Protein AF-0000000078947717 (afdb_homodimer)

Nearest PDB structures (foldseek):
  8gl3-assembly1_A  TM=3.853E-01  e=7.842E+00  synthetic construct
  8gl3-assembly1_A  TM=3.845E-01  e=8.610E+00  synthetic construct

Organism: Halalkalibacterium halodurans (strain ATCC BAA-125 / DSM 18197 / FERM 7344 / JCM 9153 / C-125) (NCBI:txid272558)

Radius of gyration: 21.72 Å; Cα contacts (8 Å, |Δi|>4): 540; chains: 2; bounding box: 53×65×46 Å

Foldseek 3Di:
DDPVVLLQVLCQQQLLLLLLLVLLLVLLVVLLVLLLDPDDLLVSLVVNVVSVVVRPVSSVVSSVVVNHDLQPVVRPCSVVVVVLVCVLVVQCVVLVVCSVPPSLCSLLSVQLSVLQSQQCSCVNNVQVLSNVLSVVRNVVSVVCSVPDDSSRSSVNSVVSSVSSVVSSVSSNVVNVVSVVVVVVVVVVVD/DDLVVLLQVLCQQQLLLLLLLVLLLVLLVVLLVLLLDPDDLLVSLVVNVVSVVVRPVSSVVSSVVVNHDLQPVVRPCSVVVVVLVCVLVVQCVVLVVCSPPPSLCSLLSVQLSVLQSQQCSCVNNVQVLSNVLSVVRNVVSVVCSVPDDSSRSSVNSVVSSVSSVVSSVSSNVVNVVSVVVVVVVVVVVD

Sequence (380 aa):
MTIHELRDDASIKAKNGLGFILSGTVVWLLITFIFLLPFSLQTKNIFMLAMTGLLFPLAVGISSIMKADWKLEKNPLNKLGLTLNFAQFIYFPIVFWAFIESPKEMIIFFAVITGAHFFPYGWFYRARAYSAMAPVISIVIVIIGWTVDLTKLWLIPLIMTLLLLLLSVCLFADYKKKSSTTTFGTSQGMMTIHELRDDASIKAKNGLGFILSGTVVWLLITFIFLLPFSLQTKNIFMLAMTGLLFPLAVGISSIMKADWKLEKNPLNKLGLTLNFAQFIYFPIVFWAFIESPKEMIIFFAVITGAHFFPYGWFYRARAYSAMAPVISIVIVIIGWTVDLTKLWLIPLIMTLLLLLLSVCLFADYKKKSSTTTFGTSQGM

Structure (mmCIF, N/CA/C/O backbone):
data_AF-0000000078947717-model_v1
#
loop_
_entity.id
_entity.type
_entity.pdbx_description
1 polymer 'BH2722 protein'
#
loop_
_atom_site.group_PDB
_atom_site.id
_atom_site.type_symbol
_atom_site.label_atom_id
_atom_site.label_alt_id
_atom_site.label_comp_id
_atom_site.label_asym_id
_atom_site.label_entity_id
_atom_site.label_seq_id
_atom_site.pdbx_PDB_ins_code
_atom_site.Cartn_x
_atom_site.Cartn_y
_atom_site.Cartn_z
_atom_site.occupancy
_atom_site.B_iso_or_equiv
_atom_site.auth_seq_id
_atom_site.auth_comp_id
_atom_site.auth_asym_id
_atom_site.auth_atom_id
_atom_site.pdbx_PDB_model_num
ATOM 1 N N . MET A 1 1 ? -5.551 24.734 13.023 1 80.31 1 MET A N 1
ATOM 2 C CA . MET A 1 1 ? -5.883 23.375 13.461 1 80.31 1 MET A CA 1
ATOM 3 C C . MET A 1 1 ? -4.629 22.5 13.539 1 80.31 1 MET A C 1
ATOM 5 O O . MET A 1 1 ? -3.725 22.641 12.719 1 80.31 1 MET A O 1
ATOM 9 N N . THR A 1 2 ? -4.617 21.719 14.609 1 91.56 2 THR A N 1
ATOM 10 C CA . THR A 1 2 ? -3.551 20.719 14.75 1 91.56 2 THR A CA 1
ATOM 11 C C . THR A 1 2 ? -3.783 19.547 13.812 1 91.56 2 THR A C 1
ATOM 13 O O . THR A 1 2 ? -4.852 19.422 13.219 1 91.56 2 THR A O 1
ATOM 16 N N . ILE A 1 3 ? -2.787 18.734 13.68 1 94.25 3 ILE A N 1
ATOM 17 C CA . ILE A 1 3 ? -2.906 17.562 12.836 1 94.25 3 ILE A CA 1
ATOM 18 C C . ILE A 1 3 ? -3.996 16.641 13.391 1 94.25 3 ILE A C 1
ATOM 20 O O . ILE A 1 3 ? -4.781 16.078 12.625 1 94.25 3 ILE A O 1
ATOM 24 N N . HIS A 1 4 ? -4.059 16.531 14.695 1 93.94 4 HIS A N 1
ATOM 25 C CA . HIS A 1 4 ? -5.086 15.727 15.336 1 93.94 4 HIS A CA 1
ATOM 26 C C . HIS A 1 4 ? -6.48 16.234 15.008 1 93.94 4 HIS A C 1
ATOM 28 O O . HIS A 1 4 ? -7.379 15.453 14.703 1 93.94 4 HIS A O 1
ATOM 34 N N . GLU A 1 5 ? -6.668 17.469 15.031 1 94.81 5 GLU A N 1
ATOM 35 C CA . GLU A 1 5 ? -7.957 18.078 14.727 1 94.81 5 GLU A CA 1
ATOM 36 C C . GLU A 1 5 ? -8.32 17.906 13.258 1 94.81 5 GLU A C 1
ATOM 38 O O . GLU A 1 5 ? -9.484 17.703 12.914 1 94.81 5 GLU A O 1
ATOM 43 N N . LEU A 1 6 ? -7.305 18.078 12.438 1 95.94 6 LEU A N 1
ATOM 44 C CA . LEU A 1 6 ? -7.535 17.906 11.008 1 95.94 6 LEU A CA 1
ATOM 45 C C . LEU A 1 6 ? -7.988 16.484 10.703 1 95.94 6 LEU A C 1
ATOM 47 O O . LEU A 1 6 ? -8.883 16.266 9.883 1 95.94 6 LEU A O 1
ATOM 51 N N . ARG A 1 7 ? -7.402 15.523 11.352 1 97.31 7 ARG A N 1
ATOM 52 C CA . ARG A 1 7 ? -7.75 14.125 11.148 1 97.31 7 ARG A CA 1
ATOM 53 C C . ARG A 1 7 ? -9.141 13.82 11.695 1 97.31 7 ARG A C 1
ATOM 55 O O . ARG A 1 7 ? -9.922 13.102 11.07 1 97.31 7 ARG A O 1
ATOM 62 N N . ASP A 1 8 ? -9.453 14.391 12.836 1 97.25 8 ASP A N 1
ATOM 63 C CA . ASP A 1 8 ? -10.805 14.227 13.375 1 97.25 8 ASP A CA 1
ATOM 64 C C . ASP A 1 8 ? -11.844 14.883 12.477 1 97.25 8 ASP A C 1
ATOM 66 O O . ASP A 1 8 ? -12.938 14.352 12.281 1 97.25 8 ASP A O 1
ATOM 70 N N . ASP A 1 9 ? -11.492 16.078 12.031 1 97.12 9 ASP A N 1
ATOM 71 C CA . ASP A 1 9 ? -12.375 16.766 11.094 1 97.12 9 ASP A CA 1
ATOM 72 C C . ASP A 1 9 ? -12.648 15.906 9.859 1 97.12 9 ASP A C 1
ATOM 74 O O . ASP A 1 9 ? -13.789 15.797 9.414 1 97.12 9 ASP A O 1
ATOM 78 N N . ALA A 1 10 ? -11.609 15.281 9.273 1 97.75 10 ALA A N 1
ATOM 79 C CA . ALA A 1 10 ? -11.758 14.391 8.133 1 97.75 10 ALA A CA 1
ATOM 80 C C . ALA A 1 10 ? -12.641 13.195 8.484 1 97.75 10 ALA A C 1
ATOM 82 O O . ALA A 1 10 ? -13.523 12.82 7.703 1 97.75 10 ALA A O 1
ATOM 83 N N . SER A 1 11 ? -12.383 12.617 9.641 1 98.25 11 SER A N 1
ATOM 84 C CA . SER A 1 11 ? -13.133 11.461 10.125 1 98.25 11 SER A CA 1
ATOM 85 C C . SER A 1 11 ? -14.617 11.773 10.227 1 98.25 11 SER A C 1
ATOM 87 O O . SER A 1 11 ? -15.453 11 9.742 1 98.25 11 SER A O 1
ATOM 89 N N . ILE A 1 12 ? -14.961 12.898 10.789 1 98.06 12 ILE A N 1
ATOM 90 C CA . ILE A 1 12 ? -16.344 13.266 11.047 1 98.06 12 ILE A CA 1
ATOM 91 C C . ILE A 1 12 ? -17.031 13.648 9.734 1 98.06 12 ILE A C 1
ATOM 93 O O . ILE A 1 12 ? -18.109 13.141 9.414 1 98.06 12 ILE A O 1
ATOM 97 N N . LYS A 1 13 ? -16.391 14.453 8.969 1 97.75 13 LYS A N 1
ATOM 98 C CA . LYS A 1 13 ? -17 14.977 7.746 1 97.75 13 LYS A CA 1
ATOM 99 C C . LYS A 1 13 ? -17.188 13.867 6.711 1 97.75 13 LYS A C 1
ATOM 101 O O . LYS A 1 13 ? -18.219 13.812 6.031 1 97.75 13 LYS A O 1
ATOM 106 N N . ALA A 1 14 ? -16.219 12.984 6.574 1 98.25 14 ALA A N 1
ATOM 107 C CA . ALA A 1 14 ? -16.281 11.898 5.598 1 98.25 14 ALA A CA 1
ATOM 108 C C . ALA A 1 14 ? -16.922 10.656 6.203 1 98.25 14 ALA A C 1
ATOM 110 O O . ALA A 1 14 ? -17.125 9.656 5.516 1 98.25 14 ALA A O 1
ATOM 111 N N . LYS A 1 15 ? -17.219 10.773 7.508 1 98.44 15 LYS A N 1
ATOM 112 C CA . LYS A 1 15 ? -17.75 9.641 8.25 1 98.44 15 LYS A CA 1
ATOM 113 C C . LYS A 1 15 ? -16.859 8.414 8.102 1 98.44 15 LYS A C 1
ATOM 115 O O . LYS A 1 15 ? -17.328 7.328 7.758 1 98.44 15 LYS A O 1
ATOM 120 N N . ASN A 1 16 ? -15.57 8.633 8.195 1 98.62 16 ASN A N 1
ATOM 121 C CA . ASN A 1 16 ? -14.516 7.629 8.117 1 98.62 16 ASN A CA 1
ATOM 122 C C . ASN A 1 16 ? -14.5 6.953 6.746 1 98.62 16 ASN A C 1
ATOM 124 O O . ASN A 1 16 ? -14.109 5.789 6.629 1 98.62 16 ASN A O 1
ATOM 128 N N . GLY A 1 17 ? -14.977 7.598 5.723 1 98.19 17 GLY A N 1
ATOM 129 C CA . GLY A 1 17 ? -14.977 6.984 4.406 1 98.19 17 GLY A CA 1
ATOM 130 C C . GLY A 1 17 ? -15.922 5.801 4.301 1 98.19 17 GLY A C 1
ATOM 131 O O . GLY A 1 17 ? -15.719 4.91 3.477 1 98.19 17 GLY A O 1
ATOM 132 N N . LEU A 1 18 ? -16.938 5.789 5.086 1 98.69 18 LEU A N 1
ATOM 133 C CA . LEU A 1 18 ? -17.906 4.691 5.152 1 98.69 18 LEU A CA 1
ATOM 134 C C . LEU A 1 18 ? -18.547 4.449 3.793 1 98.69 18 LEU A C 1
ATOM 136 O O . LEU A 1 18 ? -18.859 3.309 3.439 1 98.69 18 LEU A O 1
ATOM 140 N N . GLY A 1 19 ? -18.812 5.504 3.055 1 98.5 19 GLY A N 1
ATOM 141 C CA . GLY A 1 19 ? -19.375 5.34 1.725 1 98.5 19 GLY A CA 1
ATOM 142 C C . GLY A 1 19 ? -18.547 4.441 0.83 1 98.5 19 GLY A C 1
ATOM 143 O O . GLY A 1 19 ? -19.078 3.623 0.083 1 98.5 19 GLY A O 1
ATOM 144 N N . PHE A 1 20 ? -17.266 4.52 0.89 1 98.56 20 PHE A N 1
ATOM 145 C CA . PHE A 1 20 ? -16.344 3.715 0.089 1 98.56 20 PHE A CA 1
ATOM 146 C C . PHE A 1 20 ? -16.312 2.271 0.581 1 98.56 20 PHE A C 1
ATOM 148 O O . PHE A 1 20 ? -16.297 1.337 -0.222 1 98.56 20 PHE A O 1
ATOM 155 N N . ILE A 1 21 ? -16.281 2.086 1.915 1 98.81 21 ILE A N 1
ATOM 156 C CA . ILE A 1 21 ? -16.266 0.742 2.484 1 98.81 21 ILE A CA 1
ATOM 157 C C . ILE A 1 21 ? -17.562 0.017 2.127 1 98.81 21 ILE A C 1
ATOM 159 O O . ILE A 1 21 ? -17.547 -1.151 1.732 1 98.81 21 ILE A O 1
ATOM 163 N N . LEU A 1 22 ? -18.688 0.663 2.232 1 98.81 22 LEU A N 1
ATOM 164 C CA . LEU A 1 22 ? -19.969 0.069 1.884 1 98.81 22 LEU A CA 1
ATOM 165 C C . LEU A 1 22 ? -20.047 -0.23 0.39 1 98.81 22 LEU A C 1
ATOM 167 O O . LEU A 1 22 ? -20.578 -1.26 -0.016 1 98.81 22 LEU A O 1
ATOM 171 N N . SER A 1 23 ? -19.562 0.734 -0.391 1 98.75 23 SER A N 1
ATOM 172 C CA . SER A 1 23 ? -19.484 0.471 -1.823 1 98.75 23 SER A CA 1
ATOM 173 C C . SER A 1 23 ? -18.656 -0.779 -2.109 1 98.75 23 SER A C 1
ATOM 175 O O . SER A 1 23 ? -19.047 -1.611 -2.932 1 98.75 23 SER A O 1
ATOM 177 N N . GLY A 1 24 ? -17.5 -0.9 -1.449 1 98.62 24 GLY A N 1
ATOM 178 C CA . GLY A 1 24 ? -16.719 -2.115 -1.569 1 98.62 24 GLY A CA 1
ATOM 179 C C . GLY A 1 24 ? -17.469 -3.363 -1.163 1 98.62 24 GLY A C 1
ATOM 180 O O . GLY A 1 24 ? -17.344 -4.406 -1.807 1 98.62 24 GLY A O 1
ATOM 181 N N . THR A 1 25 ? -18.219 -3.223 -0.133 1 98.81 25 THR A N 1
ATOM 182 C CA . THR A 1 25 ? -19.031 -4.344 0.335 1 98.81 25 THR A CA 1
ATOM 183 C C . THR A 1 25 ? -20 -4.805 -0.751 1 98.81 25 THR A C 1
ATOM 185 O O . THR A 1 25 ? -20.109 -6 -1.022 1 98.81 25 THR A O 1
ATOM 188 N N . VAL A 1 26 ? -20.641 -3.891 -1.357 1 98.81 26 VAL A N 1
ATOM 189 C CA . VAL A 1 26 ? -21.594 -4.211 -2.426 1 98.81 26 VAL A CA 1
ATOM 190 C C . VAL A 1 26 ? -20.844 -4.859 -3.592 1 98.81 26 VAL A C 1
ATOM 192 O O . VAL A 1 26 ? -21.281 -5.879 -4.125 1 98.81 26 VAL A O 1
ATOM 195 N N . VAL A 1 27 ? -19.719 -4.285 -3.994 1 98.81 27 VAL A N 1
ATOM 196 C CA . VAL A 1 27 ? -18.953 -4.777 -5.129 1 98.81 27 VAL A CA 1
ATOM 197 C C . VAL A 1 27 ? -18.469 -6.199 -4.848 1 98.81 27 VAL A C 1
ATOM 199 O O . VAL A 1 27 ? -18.594 -7.082 -5.699 1 98.81 27 VAL A O 1
ATOM 202 N N . TRP A 1 28 ? -17.938 -6.492 -3.67 1 98.88 28 TRP A N 1
ATOM 203 C CA . TRP A 1 28 ? -17.422 -7.824 -3.342 1 98.88 28 TRP A CA 1
ATOM 204 C C . TRP A 1 28 ? -18.578 -8.828 -3.232 1 98.88 28 TRP A C 1
ATOM 206 O O . TRP A 1 28 ? -18.391 -10.016 -3.527 1 98.88 28 TRP A O 1
ATOM 216 N N . LEU A 1 29 ? -19.75 -8.344 -2.82 1 98.81 29 LEU A N 1
ATOM 217 C CA . LEU A 1 29 ? -20.922 -9.195 -2.857 1 98.81 29 LEU A CA 1
ATOM 218 C C . LEU A 1 29 ? -21.266 -9.578 -4.293 1 98.81 29 LEU A C 1
ATOM 220 O O . LEU A 1 29 ? -21.578 -10.742 -4.57 1 98.81 29 LEU A O 1
ATOM 224 N N . LEU A 1 30 ? -21.234 -8.609 -5.176 1 98.88 30 LEU A N 1
ATOM 225 C CA . LEU A 1 30 ? -21.484 -8.883 -6.59 1 98.88 30 LEU A CA 1
ATOM 226 C C . LEU A 1 30 ? -20.453 -9.859 -7.137 1 98.88 30 LEU A C 1
ATOM 228 O O . LEU A 1 30 ? -20.781 -10.766 -7.906 1 98.88 30 LEU A O 1
ATOM 232 N N . ILE A 1 31 ? -19.203 -9.711 -6.762 1 98.81 31 ILE A N 1
ATOM 233 C CA . ILE A 1 31 ? -18.141 -10.633 -7.168 1 98.81 31 ILE A CA 1
ATOM 234 C C . ILE A 1 31 ? -18.453 -12.039 -6.648 1 98.81 31 ILE A C 1
ATOM 236 O O . ILE A 1 31 ? -18.234 -13.031 -7.348 1 98.81 31 ILE A O 1
ATOM 240 N N . THR A 1 32 ? -18.969 -12.102 -5.383 1 98.81 32 THR A N 1
ATOM 241 C CA . THR A 1 32 ? -19.375 -13.398 -4.84 1 98.81 32 THR A CA 1
ATOM 242 C C . THR A 1 32 ? -20.391 -14.07 -5.758 1 98.81 32 THR A C 1
ATOM 244 O O . THR A 1 32 ? -20.25 -15.25 -6.09 1 98.81 32 THR A O 1
ATOM 247 N N . PHE A 1 33 ? -21.344 -13.328 -6.195 1 98.69 33 PHE A N 1
ATOM 248 C CA . PHE A 1 33 ? -22.359 -13.867 -7.074 1 98.69 33 PHE A CA 1
ATOM 249 C C . PHE A 1 33 ? -21.75 -14.328 -8.391 1 98.69 33 PHE A C 1
ATOM 251 O O . PHE A 1 33 ? -22.109 -15.391 -8.914 1 98.69 33 PHE A O 1
ATOM 258 N N . ILE A 1 34 ? -20.875 -13.555 -8.961 1 98.75 34 ILE A N 1
ATOM 259 C CA . ILE A 1 34 ? -20.219 -13.898 -10.211 1 98.75 34 ILE A CA 1
ATOM 260 C C . ILE A 1 34 ? -19.484 -15.242 -10.062 1 98.75 34 ILE A C 1
ATOM 262 O O . ILE A 1 34 ? -19.562 -16.094 -10.945 1 98.75 34 ILE A O 1
ATOM 266 N N . PHE A 1 35 ? -18.828 -15.484 -8.93 1 98.56 35 PHE A N 1
ATOM 267 C CA . PHE A 1 35 ? -18.016 -16.672 -8.719 1 98.56 35 PHE A CA 1
ATOM 268 C C . PHE A 1 35 ? -18.891 -17.891 -8.406 1 98.56 35 PHE A C 1
ATOM 270 O O . PHE A 1 35 ? -18.406 -19.016 -8.398 1 98.56 35 PHE A O 1
ATOM 277 N N . LEU A 1 36 ? -20.203 -17.641 -8.164 1 98.38 36 LEU A N 1
ATOM 278 C CA . LEU A 1 36 ? -21.156 -18.734 -7.973 1 98.38 36 LEU A CA 1
ATOM 279 C C . LEU A 1 36 ? -21.766 -19.172 -9.305 1 98.38 36 LEU A C 1
ATOM 281 O O . LEU A 1 36 ? -22.359 -20.25 -9.398 1 98.38 36 LEU A O 1
ATOM 285 N N . LEU A 1 37 ? -21.609 -18.359 -10.281 1 98 37 LEU A N 1
ATOM 286 C CA . LEU A 1 37 ? -22.188 -18.656 -11.586 1 98 37 LEU A CA 1
ATOM 287 C C . LEU A 1 37 ? -21.297 -19.609 -12.367 1 98 37 LEU A C 1
ATOM 289 O O . LEU A 1 37 ? -20.094 -19.703 -12.117 1 98 37 LEU A O 1
ATOM 293 N N . PRO A 1 38 ? -21.844 -20.375 -13.281 1 97.31 38 PRO A N 1
ATOM 294 C CA . PRO A 1 38 ? -21.078 -21.391 -14.016 1 97.31 38 PRO A CA 1
ATOM 295 C C . PRO A 1 38 ? -20.281 -20.797 -15.172 1 97.31 38 PRO A C 1
ATOM 297 O O . PRO A 1 38 ? -20.344 -21.312 -16.297 1 97.31 38 PRO A O 1
ATOM 300 N N . PHE A 1 39 ? -19.547 -19.734 -15 1 97.62 39 PHE A N 1
ATOM 301 C CA . PHE A 1 39 ? -18.641 -19.141 -15.984 1 97.62 39 PHE A CA 1
ATOM 302 C C . PHE A 1 39 ? -17.25 -19.781 -15.891 1 97.62 39 PHE A C 1
ATOM 304 O O . PHE A 1 39 ? -16.922 -20.406 -14.891 1 97.62 39 PHE A O 1
ATOM 311 N N . SER A 1 40 ? -16.547 -19.75 -17.047 1 97.81 40 SER A N 1
ATOM 312 C CA . SER A 1 40 ? -15.133 -20.125 -16.984 1 97.81 40 SER A CA 1
ATOM 313 C C . SER A 1 40 ? -14.367 -19.234 -16 1 97.81 40 SER A C 1
ATOM 315 O O . SER A 1 40 ? -14.789 -18.125 -15.711 1 97.81 40 SER A O 1
ATOM 317 N N . LEU A 1 41 ? -13.32 -19.75 -15.406 1 97.81 41 LEU A N 1
ATOM 318 C CA . LEU A 1 41 ? -12.516 -18.984 -14.461 1 97.81 41 LEU A CA 1
ATOM 319 C C . LEU A 1 41 ? -12 -17.688 -15.094 1 97.81 41 LEU A C 1
ATOM 321 O O . LEU A 1 41 ? -11.969 -16.656 -14.438 1 97.81 41 LEU A O 1
ATOM 325 N N . GLN A 1 42 ? -11.617 -17.719 -16.344 1 97.94 42 GLN A N 1
ATOM 326 C CA . GLN A 1 42 ? -11.164 -16.531 -17.062 1 97.94 42 GLN A CA 1
ATOM 327 C C . GLN A 1 42 ? -12.25 -15.461 -17.109 1 97.94 42 GLN A C 1
ATOM 329 O O . GLN A 1 42 ? -11.992 -14.281 -16.844 1 97.94 42 GLN A O 1
ATOM 334 N N . THR A 1 43 ? -13.422 -15.844 -17.438 1 98.44 43 THR A N 1
ATOM 335 C CA . THR A 1 43 ? -14.562 -14.93 -17.5 1 98.44 43 THR A CA 1
ATOM 336 C C . THR A 1 43 ? -14.867 -14.344 -16.125 1 98.44 43 THR A C 1
ATOM 338 O O . THR A 1 43 ? -15.125 -13.148 -16 1 98.44 43 THR A O 1
ATOM 341 N N . LYS A 1 44 ? -14.859 -15.195 -15.109 1 98.62 44 LYS A N 1
ATOM 342 C CA . LYS A 1 44 ? -15.07 -14.727 -13.742 1 98.62 44 LYS A CA 1
ATOM 343 C C . LYS A 1 44 ? -14.062 -13.648 -13.367 1 98.62 44 LYS A C 1
ATOM 345 O O . LYS A 1 44 ? -14.43 -12.609 -12.812 1 98.62 44 LYS A O 1
ATOM 350 N N . ASN A 1 45 ? -12.805 -13.883 -13.711 1 98.69 45 ASN A N 1
ATOM 351 C CA . ASN A 1 45 ? -11.742 -12.938 -13.406 1 98.69 45 ASN A CA 1
ATOM 352 C C . ASN A 1 45 ? -11.93 -11.609 -14.133 1 98.69 45 ASN A C 1
ATOM 354 O O . ASN A 1 45 ? -11.695 -10.547 -13.57 1 98.69 45 ASN A O 1
ATOM 358 N N . ILE A 1 46 ? -12.391 -11.672 -15.352 1 98.62 46 ILE A N 1
ATOM 359 C CA . ILE A 1 46 ? -12.633 -10.469 -16.141 1 98.62 46 ILE A CA 1
ATOM 360 C C . ILE A 1 46 ? -13.797 -9.688 -15.531 1 98.62 46 ILE A C 1
ATOM 362 O O . ILE A 1 46 ? -13.711 -8.469 -15.352 1 98.62 46 ILE A O 1
ATOM 366 N N . PHE A 1 47 ? -14.844 -10.32 -15.156 1 98.62 47 PHE A N 1
ATOM 367 C CA . PH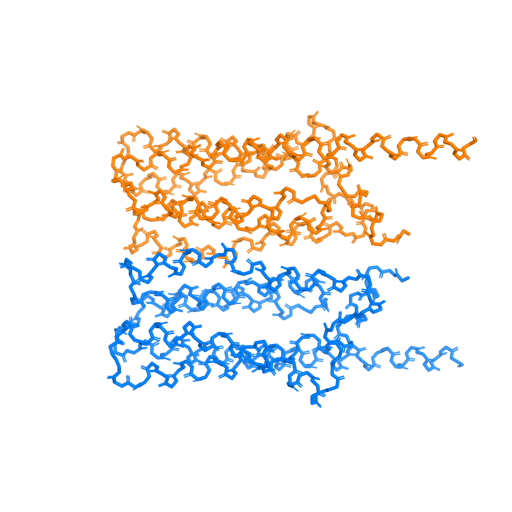E A 1 47 ? -16 -9.672 -14.555 1 98.62 47 PHE A CA 1
ATOM 368 C C . PHE A 1 47 ? -15.633 -9.07 -13.195 1 98.62 47 PHE A C 1
ATOM 370 O O . PHE A 1 47 ? -16.125 -8 -12.828 1 98.62 47 PHE A O 1
ATOM 377 N N . MET A 1 48 ? -14.82 -9.82 -12.445 1 98.56 48 MET A N 1
ATOM 378 C CA . MET A 1 48 ? -14.359 -9.289 -11.164 1 98.56 48 MET A CA 1
ATOM 379 C C . MET A 1 48 ? -13.656 -7.945 -11.352 1 98.56 48 MET A C 1
ATOM 381 O O . MET A 1 48 ? -13.969 -6.98 -10.656 1 98.56 48 MET A O 1
ATOM 385 N N . LEU A 1 49 ? -12.781 -7.895 -12.375 1 97.31 49 LEU A N 1
ATOM 386 C CA . LEU A 1 49 ? -12.078 -6.648 -12.648 1 97.31 49 LEU A CA 1
ATOM 387 C C . LEU A 1 49 ? -13.047 -5.566 -13.109 1 97.31 49 LEU A C 1
ATOM 389 O O . LEU A 1 49 ? -12.922 -4.402 -12.727 1 97.31 49 LEU A O 1
ATOM 393 N N . ALA A 1 50 ? -14 -5.891 -13.883 1 97.38 50 ALA A N 1
ATOM 394 C CA . ALA A 1 50 ? -14.992 -4.938 -14.367 1 97.38 50 ALA A CA 1
ATOM 395 C C . ALA A 1 50 ? -15.828 -4.375 -13.227 1 97.38 50 ALA A C 1
ATOM 397 O O . ALA A 1 50 ? -16.156 -3.188 -13.211 1 97.38 50 ALA A O 1
ATOM 398 N N . MET A 1 51 ? -16.188 -5.18 -12.242 1 97.19 51 MET A N 1
ATOM 399 C CA . MET A 1 51 ? -17 -4.766 -11.102 1 97.19 51 MET A CA 1
ATOM 400 C C . MET A 1 51 ? -16.281 -3.695 -10.281 1 97.19 51 MET A C 1
ATOM 402 O O . MET A 1 51 ? -16.938 -2.879 -9.625 1 97.19 51 MET A O 1
ATOM 406 N N . THR A 1 52 ? -14.922 -3.727 -10.281 1 93 52 THR A N 1
ATOM 407 C CA . THR A 1 52 ? -14.188 -2.723 -9.516 1 93 52 THR A CA 1
ATOM 408 C C . THR A 1 52 ? -14.477 -1.321 -10.047 1 93 52 THR A C 1
ATOM 410 O O . THR A 1 52 ? -14.414 -0.343 -9.305 1 93 52 THR A O 1
ATOM 413 N N . GLY A 1 53 ? -14.789 -1.207 -11.352 1 94.94 53 GLY A N 1
ATOM 414 C CA . GLY A 1 53 ? -15.133 0.072 -11.953 1 94.94 53 GLY A CA 1
ATOM 415 C C . GLY A 1 53 ? -16.375 0.696 -11.352 1 94.94 53 GLY A C 1
ATOM 416 O O . GLY A 1 53 ? -16.578 1.911 -11.43 1 94.94 53 GLY A O 1
ATOM 417 N N . LEU A 1 54 ? -17.219 -0.083 -10.656 1 97.19 54 LEU A N 1
ATOM 418 C CA . LEU A 1 54 ? -18.469 0.387 -10.055 1 97.19 54 LEU A CA 1
ATOM 419 C C . LEU A 1 54 ? -18.203 0.999 -8.68 1 97.19 54 LEU A C 1
ATOM 421 O O . LEU A 1 54 ? -19.062 1.707 -8.141 1 97.19 54 LEU A O 1
ATOM 425 N N . LEU A 1 55 ? -17.031 0.719 -8.188 1 97.25 55 LEU A N 1
ATOM 426 C CA . LEU A 1 55 ? -16.766 1.075 -6.801 1 97.25 55 LEU A CA 1
ATOM 427 C C . LEU A 1 55 ? -16.859 2.584 -6.598 1 97.25 55 LEU A C 1
ATOM 429 O O . LEU A 1 55 ? -17.578 3.049 -5.711 1 97.25 55 LEU A O 1
ATOM 433 N N . PHE A 1 56 ? -16.281 3.295 -7.512 1 96.19 56 PHE A N 1
ATOM 434 C CA . PHE A 1 56 ? -16.188 4.734 -7.297 1 96.19 56 PHE A CA 1
ATOM 435 C C . PHE A 1 56 ? -17.562 5.391 -7.461 1 96.19 56 PHE A C 1
ATOM 437 O O . PHE A 1 56 ? -18 6.133 -6.582 1 96.19 56 PHE A O 1
ATOM 444 N N . PRO A 1 57 ? -18.266 5.164 -8.547 1 97.75 57 PRO A N 1
ATOM 445 C CA . PRO A 1 57 ? -19.609 5.727 -8.688 1 97.75 57 PRO A CA 1
ATOM 446 C C . PRO A 1 57 ? -20.531 5.34 -7.527 1 97.75 57 PRO A C 1
ATOM 448 O O . PRO A 1 57 ? -21.281 6.18 -7.031 1 97.75 57 PRO A O 1
ATOM 451 N N . LEU A 1 58 ? -20.469 4.148 -7.09 1 98.5 58 LEU A N 1
ATOM 452 C CA . LEU A 1 58 ? -21.281 3.707 -5.961 1 98.5 58 LEU A CA 1
ATOM 453 C C . LEU A 1 58 ? -20.875 4.434 -4.684 1 98.5 58 LEU A C 1
ATOM 455 O O . LEU A 1 58 ? -21.734 4.805 -3.877 1 98.5 58 LEU A O 1
ATOM 459 N N . ALA A 1 59 ? -19.594 4.598 -4.477 1 98.25 59 ALA A N 1
ATOM 460 C CA . ALA A 1 59 ? -19.078 5.273 -3.287 1 98.25 59 ALA A CA 1
ATOM 461 C C . ALA A 1 59 ? -19.578 6.711 -3.217 1 98.25 59 ALA A C 1
ATOM 463 O O . ALA A 1 59 ? -19.984 7.188 -2.15 1 98.25 59 ALA A O 1
ATOM 464 N N . VAL A 1 60 ? -19.547 7.387 -4.363 1 97.38 60 VAL A N 1
ATOM 465 C CA . VAL A 1 60 ? -20.047 8.758 -4.426 1 97.38 60 VAL A CA 1
ATOM 466 C C . VAL A 1 60 ? -21.547 8.789 -4.109 1 97.38 60 VAL A C 1
ATOM 468 O O . VAL A 1 60 ? -22 9.617 -3.322 1 97.38 60 VAL A O 1
ATOM 471 N N . GLY A 1 61 ? -22.281 7.914 -4.703 1 98.38 61 GLY A N 1
ATOM 472 C CA . GLY A 1 61 ? -23.719 7.836 -4.445 1 98.38 61 GLY A CA 1
ATOM 473 C C . GLY A 1 61 ? -24.047 7.547 -2.994 1 98.38 61 GLY A C 1
ATOM 474 O O . GLY A 1 61 ? -24.859 8.25 -2.385 1 98.38 61 GLY A O 1
ATOM 475 N N . ILE A 1 62 ? -23.406 6.574 -2.434 1 98.56 62 ILE A N 1
ATOM 476 C CA . ILE A 1 62 ? -23.672 6.18 -1.055 1 98.56 62 ILE A CA 1
ATOM 477 C C . ILE A 1 62 ? -23.234 7.293 -0.105 1 98.56 62 ILE A C 1
ATOM 479 O O . ILE A 1 62 ? -23.938 7.598 0.864 1 98.56 62 ILE A O 1
ATOM 483 N N . SER A 1 63 ? -22.109 7.891 -0.364 1 98.31 63 SER A N 1
ATOM 484 C CA . SER A 1 63 ? -21.641 9.008 0.462 1 98.31 63 SER A CA 1
ATOM 485 C C . SER A 1 63 ? -22.656 10.156 0.446 1 98.31 63 SER A C 1
ATOM 487 O O . SER A 1 63 ? -22.891 10.797 1.472 1 98.31 63 SER A O 1
ATOM 489 N N . SER A 1 64 ? -23.203 10.375 -0.756 1 98.25 64 SER A N 1
ATOM 490 C CA . SER A 1 64 ? -24.203 11.422 -0.876 1 98.25 64 SER A CA 1
ATOM 491 C C . SER A 1 64 ? -25.438 11.102 -0.039 1 98.25 64 SER A C 1
ATOM 493 O O . SER A 1 64 ? -25.969 11.977 0.655 1 98.25 64 SER A O 1
ATOM 495 N N . ILE A 1 65 ? -25.891 9.922 -0.094 1 98.31 65 ILE A N 1
ATOM 496 C CA . ILE A 1 65 ? -27.047 9.484 0.672 1 98.31 65 ILE A CA 1
ATOM 497 C C . ILE A 1 65 ? -26.781 9.641 2.166 1 98.31 65 ILE A C 1
ATOM 499 O O . ILE A 1 65 ? -27.641 10.07 2.926 1 98.31 65 ILE A O 1
ATOM 503 N N . MET A 1 66 ? -25.547 9.43 2.6 1 98.19 66 MET A N 1
ATOM 504 C CA . MET A 1 66 ? -25.141 9.5 4 1 98.19 66 MET A CA 1
ATOM 505 C C . MET A 1 66 ? -24.797 10.93 4.398 1 98.19 66 MET A C 1
ATOM 507 O O . MET A 1 66 ? -24.516 11.203 5.566 1 98.19 66 MET A O 1
ATOM 511 N N . LYS A 1 67 ? -24.797 11.797 3.373 1 97.81 67 LYS A N 1
ATOM 512 C CA . LYS A 1 67 ? -24.422 13.188 3.586 1 97.81 67 LYS A CA 1
ATOM 513 C C . LYS A 1 67 ? -23 13.289 4.133 1 97.81 67 LYS A C 1
ATOM 515 O O . LYS A 1 67 ? -22.75 14.031 5.082 1 97.81 67 LYS A O 1
ATOM 520 N N . ALA A 1 68 ? -22.188 12.438 3.609 1 98.12 68 ALA A N 1
ATOM 521 C CA . ALA A 1 68 ? -20.766 12.461 3.951 1 98.12 68 ALA A CA 1
ATOM 522 C C . ALA A 1 68 ? -19.984 13.305 2.953 1 98.12 68 ALA A C 1
ATOM 524 O O . ALA A 1 68 ? -20.172 13.18 1.741 1 98.12 68 ALA A O 1
ATOM 525 N N . ASP A 1 69 ? -19.125 14.156 3.439 1 97.38 69 ASP A N 1
ATOM 526 C CA . ASP A 1 69 ? -18.219 14.938 2.6 1 97.38 69 ASP A CA 1
ATOM 527 C C . ASP A 1 69 ? -16.891 14.219 2.398 1 97.38 69 ASP A C 1
ATOM 529 O O . ASP A 1 69 ? -15.914 14.516 3.084 1 97.38 69 ASP A O 1
ATOM 533 N N . TRP A 1 70 ? -16.859 13.414 1.383 1 93.69 70 TRP A N 1
ATOM 534 C CA . TRP A 1 70 ? -15.688 12.57 1.196 1 93.69 70 TRP A CA 1
ATOM 535 C C . TRP A 1 70 ? -14.562 13.344 0.509 1 93.69 70 TRP A C 1
ATOM 537 O O . TRP A 1 70 ? -13.398 12.945 0.574 1 93.69 70 TRP A O 1
ATOM 547 N N . LYS A 1 71 ? -14.805 14.406 -0.164 1 93.81 71 LYS A N 1
ATOM 548 C CA . LYS A 1 71 ? -13.797 15.203 -0.856 1 93.81 71 LYS A CA 1
ATOM 549 C C . LYS A 1 71 ? -12.984 16.031 0.129 1 93.81 71 LYS A C 1
ATOM 551 O O . LYS A 1 71 ? -11.812 16.328 -0.117 1 93.81 71 LYS A O 1
ATOM 556 N N . LEU A 1 72 ? -13.539 16.438 1.161 1 95.94 72 LEU A N 1
ATOM 557 C CA . LEU A 1 72 ? -12.898 17.203 2.221 1 95.94 72 LEU A CA 1
ATOM 558 C C . LEU A 1 72 ? -12.227 18.453 1.655 1 95.94 72 LEU A C 1
ATOM 560 O O . LEU A 1 72 ? -11.07 18.734 1.958 1 95.94 72 LEU A O 1
ATOM 564 N N . GLU A 1 73 ? -12.875 19.172 0.829 1 92.19 73 GLU A N 1
ATOM 565 C CA . GLU A 1 73 ? -12.297 20.281 0.066 1 92.19 73 GLU A CA 1
ATOM 566 C C . GLU A 1 73 ? -11.68 21.328 0.991 1 92.19 73 GLU A C 1
ATOM 568 O O . GLU A 1 73 ? -10.664 21.938 0.659 1 92.19 73 GLU A O 1
ATOM 573 N N . LYS A 1 74 ? -12.234 21.562 2.232 1 93.69 74 LYS A N 1
ATOM 574 C CA . LYS A 1 74 ? -11.758 22.609 3.139 1 93.69 74 LYS A CA 1
ATOM 575 C C . LYS A 1 74 ? -10.742 22.047 4.129 1 93.69 74 LYS A C 1
ATOM 577 O O . LYS A 1 74 ? -10.211 22.781 4.965 1 93.69 74 LYS A O 1
ATOM 582 N N . ASN A 1 75 ? -10.508 20.766 4.062 1 95.94 75 ASN A N 1
ATOM 583 C CA . ASN A 1 75 ? -9.508 20.109 4.91 1 95.94 75 ASN A CA 1
ATOM 584 C C . ASN A 1 75 ? -8.164 20 4.199 1 95.94 75 ASN A C 1
ATOM 586 O O . ASN A 1 75 ? -8.07 19.391 3.131 1 95.94 75 ASN A O 1
ATOM 590 N N . PRO A 1 76 ? -7.125 20.484 4.754 1 94.5 76 PRO A N 1
ATOM 591 C CA . PRO A 1 76 ? -5.816 20.484 4.098 1 94.5 76 PRO A CA 1
ATOM 592 C C . PRO A 1 76 ? -5.293 19.078 3.834 1 94.5 76 PRO A C 1
ATOM 594 O O . PRO A 1 76 ? -4.395 18.891 3.008 1 94.5 76 PRO A O 1
ATOM 597 N N . LEU A 1 77 ? -5.828 18.047 4.484 1 95.25 77 LEU A N 1
ATOM 598 C CA . LEU A 1 77 ? -5.383 16.672 4.309 1 95.25 77 LEU A CA 1
ATOM 599 C C . LEU A 1 77 ? -6.156 15.992 3.184 1 95.25 77 LEU A C 1
ATOM 601 O O . LEU A 1 77 ? -5.949 14.805 2.908 1 95.25 77 LEU A O 1
ATOM 605 N N . ASN A 1 78 ? -6.98 16.672 2.498 1 91.94 78 ASN A N 1
ATOM 606 C CA . ASN A 1 78 ? -7.949 16.078 1.577 1 91.94 78 ASN A CA 1
ATOM 607 C C . ASN A 1 78 ? -7.266 15.281 0.475 1 91.94 78 ASN A C 1
ATOM 609 O O . ASN A 1 78 ? -7.773 14.242 0.043 1 91.94 78 ASN A O 1
ATOM 613 N N . LYS A 1 79 ? -6.074 15.656 0.059 1 94.56 79 LYS A N 1
ATOM 614 C CA . LYS A 1 79 ? -5.41 14.977 -1.052 1 94.56 79 LYS A CA 1
ATOM 615 C C . LYS A 1 79 ? -4.77 13.672 -0.595 1 94.56 79 LYS A C 1
ATOM 617 O O . LYS A 1 79 ? -4.52 12.781 -1.409 1 94.56 79 LYS A O 1
ATOM 622 N N . LEU A 1 80 ? -4.508 13.562 0.691 1 96.94 80 LEU A N 1
ATOM 623 C CA . LEU A 1 80 ? -3.875 12.359 1.214 1 96.94 80 LEU A CA 1
ATOM 624 C C . LEU A 1 80 ? -4.809 11.156 1.086 1 96.94 80 LEU A C 1
ATOM 626 O O . LEU A 1 80 ? -4.387 10.086 0.657 1 96.94 80 LEU A O 1
ATOM 630 N N . GLY A 1 81 ? -6.094 11.344 1.447 1 95.19 81 GLY A N 1
ATOM 631 C CA . GLY A 1 81 ? -7.055 10.258 1.326 1 95.19 81 GLY A CA 1
ATOM 632 C C . GLY A 1 81 ? -7.133 9.68 -0.076 1 95.19 81 GLY A C 1
ATOM 633 O O . GLY A 1 81 ? -7.148 8.461 -0.253 1 95.19 81 GLY A O 1
ATOM 634 N N . LEU A 1 82 ? -7.18 10.539 -1.004 1 94 82 LEU A N 1
ATOM 635 C CA . LEU A 1 82 ? -7.242 10.117 -2.398 1 94 82 LEU A CA 1
ATOM 636 C C . LEU A 1 82 ? -5.945 9.43 -2.816 1 94 82 LEU A C 1
ATOM 638 O O . LEU A 1 82 ? -5.973 8.422 -3.529 1 94 82 LEU A O 1
ATOM 642 N N . THR A 1 83 ? -4.832 9.953 -2.4 1 97.5 83 THR A N 1
ATOM 643 C CA . THR A 1 83 ? -3.533 9.352 -2.688 1 97.5 83 THR A CA 1
ATOM 644 C C . THR A 1 83 ? -3.471 7.918 -2.162 1 97.5 83 THR A C 1
ATOM 646 O O . THR A 1 83 ? -3.023 7.012 -2.867 1 97.5 83 THR A O 1
ATOM 649 N N . LEU A 1 84 ? -3.951 7.719 -0.976 1 98 84 LEU A N 1
ATOM 650 C CA . LEU A 1 84 ? -3.955 6.395 -0.365 1 98 84 LEU A CA 1
ATOM 651 C C . LEU A 1 84 ? -4.871 5.445 -1.133 1 98 84 LEU A C 1
ATOM 653 O O . LEU A 1 84 ? -4.559 4.262 -1.282 1 98 84 LEU A O 1
ATOM 657 N N . ASN A 1 85 ? -5.969 5.98 -1.618 1 95.44 85 ASN A N 1
ATOM 658 C CA . ASN A 1 85 ? -6.891 5.176 -2.412 1 95.44 85 ASN A CA 1
ATOM 659 C C . ASN A 1 85 ? -6.254 4.719 -3.721 1 95.44 85 ASN A C 1
ATOM 661 O O . ASN A 1 85 ? -6.395 3.559 -4.113 1 95.44 85 ASN A O 1
ATOM 665 N N . PHE A 1 86 ? -5.52 5.555 -4.359 1 96 86 PHE A N 1
ATOM 666 C CA . PHE A 1 86 ? -4.906 5.254 -5.648 1 96 86 PHE A CA 1
ATOM 667 C C . PHE A 1 86 ? -3.684 4.363 -5.473 1 96 86 PHE A C 1
ATOM 669 O O . PHE A 1 86 ? -3.291 3.65 -6.395 1 96 86 PHE A O 1
ATOM 676 N N . ALA A 1 87 ? -3.121 4.398 -4.305 1 97.75 87 ALA A N 1
ATOM 677 C CA . ALA A 1 87 ? -1.915 3.619 -4.039 1 97.75 87 ALA A CA 1
ATOM 678 C C . ALA A 1 87 ? -2.16 2.133 -4.27 1 97.75 87 ALA A C 1
ATOM 680 O O . ALA A 1 87 ? -1.259 1.406 -4.695 1 97.75 87 ALA A O 1
ATOM 681 N N . GLN A 1 88 ? -3.367 1.677 -4.043 1 97.19 88 GLN A N 1
ATOM 682 C CA . GLN A 1 88 ? -3.641 0.252 -4.191 1 97.19 88 GLN A CA 1
ATOM 683 C C . GLN A 1 88 ? -3.439 -0.2 -5.637 1 97.19 88 GLN A C 1
ATOM 685 O O . GLN A 1 88 ? -3.068 -1.349 -5.887 1 97.19 88 GLN A O 1
ATOM 690 N N . PHE A 1 89 ? -3.617 0.668 -6.625 1 97.69 89 PHE A N 1
ATOM 691 C CA . PHE A 1 89 ? -3.523 0.312 -8.039 1 97.69 89 PHE A CA 1
ATOM 692 C C . PHE A 1 89 ? -2.082 0.005 -8.422 1 97.69 89 PHE A C 1
ATOM 694 O O . PHE A 1 89 ? -1.833 -0.718 -9.391 1 97.69 89 PHE A O 1
ATOM 701 N N . ILE A 1 90 ? -1.166 0.504 -7.656 1 98.62 90 ILE A N 1
ATOM 702 C CA . ILE A 1 90 ? 0.244 0.282 -7.961 1 98.62 90 ILE A CA 1
ATOM 703 C C . ILE A 1 90 ? 0.609 -1.174 -7.68 1 98.62 90 ILE A C 1
ATOM 705 O O . ILE A 1 90 ? 1.611 -1.679 -8.188 1 98.62 90 ILE A O 1
ATOM 709 N N . TYR A 1 91 ? -0.209 -1.889 -6.941 1 98.62 91 TYR A N 1
ATOM 710 C CA . TYR A 1 91 ? 0.015 -3.297 -6.633 1 98.62 91 TYR A CA 1
ATOM 711 C C . TYR A 1 91 ? -0.667 -4.195 -7.656 1 98.62 91 TYR A C 1
ATOM 713 O O . TYR A 1 91 ? -0.469 -5.41 -7.656 1 98.62 91 TYR A O 1
ATOM 721 N N . PHE A 1 92 ? -1.405 -3.643 -8.664 1 98.06 92 PHE A N 1
ATOM 722 C CA . PHE A 1 92 ? -2.236 -4.414 -9.578 1 98.06 92 PHE A CA 1
ATOM 723 C C . PHE A 1 92 ? -1.372 -5.23 -10.539 1 98.06 92 PHE A C 1
ATOM 725 O O . PHE A 1 92 ? -1.808 -6.266 -11.039 1 98.06 92 PHE A O 1
ATOM 732 N N . PRO A 1 93 ? -0.194 -4.793 -10.805 1 98.38 93 PRO A N 1
ATOM 733 C CA . PRO A 1 93 ? 0.631 -5.656 -11.648 1 98.38 93 PRO A CA 1
ATOM 734 C C . PRO A 1 93 ? 0.73 -7.086 -11.109 1 98.38 93 PRO A C 1
ATOM 736 O O . PRO A 1 93 ? 0.849 -8.031 -11.891 1 98.38 93 PRO A O 1
ATOM 739 N N . ILE A 1 94 ? 0.626 -7.309 -9.758 1 98.25 94 ILE A N 1
ATOM 740 C CA . ILE A 1 94 ? 0.587 -8.648 -9.188 1 98.25 94 ILE A CA 1
ATOM 741 C C . ILE A 1 94 ? -0.693 -9.359 -9.625 1 98.25 94 ILE A C 1
ATOM 743 O O . ILE A 1 94 ? -0.67 -10.547 -9.961 1 98.25 94 ILE A O 1
ATOM 747 N N . VAL A 1 95 ? -1.788 -8.602 -9.633 1 97.88 95 VAL A N 1
ATOM 748 C CA . VAL A 1 95 ? -3.08 -9.141 -10.047 1 97.88 95 VAL A CA 1
ATOM 749 C C . VAL A 1 95 ? -3.033 -9.531 -11.523 1 97.88 95 VAL A C 1
ATOM 751 O O . VAL A 1 95 ? -3.529 -10.594 -11.906 1 97.88 95 VAL A O 1
ATOM 754 N N . PHE A 1 96 ? -2.412 -8.75 -12.328 1 97.19 96 PHE A N 1
ATOM 755 C CA . PHE A 1 96 ? -2.312 -9.047 -13.75 1 97.19 96 PHE A CA 1
ATOM 756 C C . PHE A 1 96 ? -1.385 -10.234 -13.992 1 97.19 96 PHE A C 1
ATOM 758 O O . PHE A 1 96 ? -1.623 -11.039 -14.891 1 97.19 96 PHE A O 1
ATOM 765 N N . TRP A 1 97 ? -0.342 -10.312 -13.211 1 96.19 97 TRP A N 1
ATOM 766 C CA . TRP A 1 97 ? 0.485 -11.516 -13.289 1 96.19 97 TRP A CA 1
ATOM 767 C C . TRP A 1 97 ? -0.347 -12.766 -13.016 1 96.19 97 TRP A C 1
ATOM 769 O O . TRP A 1 97 ? -0.243 -13.758 -13.742 1 96.19 97 TRP A O 1
ATOM 779 N N . ALA A 1 98 ? -1.161 -12.695 -11.977 1 97 98 ALA A N 1
ATOM 780 C CA . ALA A 1 98 ? -1.979 -13.852 -11.617 1 97 98 ALA A CA 1
ATOM 781 C C . ALA A 1 98 ? -2.977 -14.188 -12.719 1 97 98 ALA A C 1
ATOM 783 O O . ALA A 1 98 ? -3.24 -15.359 -12.984 1 97 98 ALA A O 1
ATOM 784 N N . PHE A 1 99 ? -3.504 -13.172 -13.367 1 97 99 PHE A N 1
ATOM 785 C CA . PHE A 1 99 ? -4.461 -13.383 -14.453 1 97 99 PHE A CA 1
ATOM 786 C C . PHE A 1 99 ? -3.875 -14.297 -15.523 1 97 99 PHE A C 1
ATOM 788 O O . PHE A 1 99 ? -4.586 -15.133 -16.094 1 97 99 PHE A O 1
ATOM 795 N N . ILE A 1 100 ? -2.607 -14.156 -15.75 1 94.75 100 ILE A N 1
ATOM 796 C CA . ILE A 1 100 ? -1.944 -14.875 -16.828 1 94.75 100 ILE A CA 1
ATOM 797 C C . ILE A 1 100 ? -1.37 -16.188 -16.297 1 94.75 100 ILE A C 1
ATOM 799 O O . ILE A 1 100 ? -1.575 -17.25 -16.891 1 94.75 100 ILE A O 1
ATOM 803 N N . GLU A 1 101 ? -0.772 -16.219 -15.094 1 93.88 101 GLU A N 1
ATOM 804 C CA . GLU A 1 101 ? 0.066 -17.328 -14.656 1 93.88 101 GLU A CA 1
ATOM 805 C C . GLU A 1 101 ? -0.656 -18.188 -13.625 1 93.88 101 GLU A C 1
ATOM 807 O O . GLU A 1 101 ? -0.37 -19.375 -13.484 1 93.88 101 GLU A O 1
ATOM 812 N N . SER A 1 102 ? -1.528 -17.609 -12.906 1 94.88 102 SER A N 1
ATOM 813 C CA . SER A 1 102 ? -2.205 -18.297 -11.82 1 94.88 102 SER A CA 1
ATOM 814 C C . SER A 1 102 ? -3.609 -17.75 -11.594 1 94.88 102 SER A C 1
ATOM 816 O O . SER A 1 102 ? -3.902 -17.188 -10.531 1 94.88 102 SER A O 1
ATOM 818 N N . PRO A 1 103 ? -4.527 -18.031 -12.57 1 96.94 103 PRO A N 1
ATOM 819 C CA . PRO A 1 103 ? -5.852 -17.406 -12.539 1 96.94 103 PRO A CA 1
ATOM 820 C C . PRO A 1 103 ? -6.645 -17.781 -11.281 1 96.94 103 PRO A C 1
ATOM 822 O O . PRO A 1 103 ? -7.457 -16.969 -10.812 1 96.94 103 PRO A O 1
ATOM 825 N N . LYS A 1 104 ? -6.402 -18.938 -10.758 1 97.12 104 LYS A N 1
ATOM 826 C CA . LYS A 1 104 ? -7.086 -19.375 -9.539 1 97.12 104 LYS A CA 1
ATOM 827 C C . LYS A 1 104 ? -6.781 -18.422 -8.375 1 97.12 104 LYS A C 1
ATOM 829 O O . LYS A 1 104 ? -7.656 -18.141 -7.555 1 97.12 104 LYS A O 1
ATOM 834 N N . GLU A 1 105 ? -5.535 -17.906 -8.281 1 97.5 105 GLU A N 1
ATOM 835 C CA . GLU A 1 105 ? -5.086 -17.109 -7.145 1 97.5 105 GLU A CA 1
ATOM 836 C C . GLU A 1 105 ? -5.383 -15.625 -7.355 1 97.5 105 GLU A C 1
ATOM 838 O O . GLU A 1 105 ? -5.203 -14.812 -6.441 1 97.5 105 GLU A O 1
ATOM 843 N N . MET A 1 106 ? -5.848 -15.258 -8.539 1 98.31 106 MET A N 1
ATOM 844 C CA . MET A 1 106 ? -6.074 -13.844 -8.844 1 98.31 106 MET A CA 1
ATOM 845 C C . MET A 1 106 ? -7.008 -13.211 -7.816 1 98.31 106 MET A C 1
ATOM 847 O O . MET A 1 106 ? -6.73 -12.117 -7.309 1 98.31 106 MET A O 1
ATOM 851 N N . ILE A 1 107 ? -8.125 -13.875 -7.512 1 98.69 107 ILE A N 1
ATOM 852 C CA . ILE A 1 107 ? -9.109 -13.32 -6.594 1 98.69 107 ILE A CA 1
ATOM 853 C C . ILE A 1 107 ? -8.508 -13.219 -5.195 1 98.69 107 ILE A C 1
ATOM 855 O O . ILE A 1 107 ? -8.844 -12.297 -4.438 1 98.69 107 ILE A O 1
ATOM 859 N N . ILE A 1 108 ? -7.574 -14.094 -4.789 1 98.56 108 ILE A N 1
ATOM 860 C CA . ILE A 1 108 ? -6.91 -14.07 -3.492 1 98.56 108 ILE A CA 1
ATOM 861 C C . ILE A 1 108 ? -6.012 -12.836 -3.398 1 98.56 108 ILE A C 1
ATOM 863 O O . ILE A 1 108 ? -6.094 -12.07 -2.432 1 98.56 108 ILE A O 1
ATOM 867 N N . PHE A 1 109 ? -5.188 -12.602 -4.434 1 98.69 109 PHE A N 1
ATOM 868 C CA . PHE A 1 109 ? -4.293 -11.453 -4.453 1 98.69 109 PHE A CA 1
ATOM 869 C C . PHE A 1 109 ? -5.086 -10.148 -4.48 1 98.69 109 PHE A C 1
ATOM 871 O O . PHE A 1 109 ? -4.75 -9.195 -3.779 1 98.69 109 PHE A O 1
ATOM 878 N N . PHE A 1 110 ? -6.102 -10.141 -5.277 1 98.81 110 PHE A N 1
ATOM 879 C CA . PHE A 1 110 ? -6.965 -8.969 -5.379 1 98.81 110 PHE A CA 1
ATOM 880 C C . PHE A 1 110 ? -7.566 -8.625 -4.023 1 98.81 110 PHE A C 1
ATOM 882 O O . PHE A 1 110 ? -7.59 -7.457 -3.627 1 98.81 110 PHE A O 1
ATOM 889 N N . ALA A 1 111 ? -8.039 -9.602 -3.299 1 98.81 111 ALA A N 1
ATOM 890 C CA . ALA A 1 111 ? -8.641 -9.398 -1.984 1 98.81 111 ALA A CA 1
ATOM 891 C C . ALA A 1 111 ? -7.609 -8.914 -0.976 1 98.81 111 ALA A C 1
ATOM 893 O O . ALA A 1 111 ? -7.887 -8.008 -0.183 1 98.81 111 ALA A O 1
ATOM 894 N N . VAL A 1 112 ? -6.43 -9.477 -0.985 1 98.88 112 VAL A N 1
ATOM 895 C CA . VAL A 1 112 ? -5.375 -9.062 -0.068 1 98.88 112 VAL A CA 1
ATOM 896 C C . VAL A 1 112 ? -5.004 -7.605 -0.333 1 98.88 112 VAL A C 1
ATOM 898 O O . VAL A 1 112 ? -4.883 -6.809 0.601 1 98.88 112 VAL A O 1
ATOM 901 N N . ILE A 1 113 ? -4.859 -7.203 -1.603 1 98.81 113 ILE A N 1
ATOM 902 C CA . ILE A 1 113 ? -4.504 -5.836 -1.969 1 98.81 113 ILE A CA 1
ATOM 903 C C . ILE A 1 113 ? -5.594 -4.875 -1.496 1 98.81 113 ILE A C 1
ATOM 905 O O . ILE A 1 113 ? -5.297 -3.82 -0.931 1 98.81 113 ILE A O 1
ATOM 909 N N . THR A 1 114 ? -6.867 -5.309 -1.682 1 98.38 114 THR A N 1
ATOM 910 C CA . THR A 1 114 ? -7.992 -4.5 -1.226 1 98.38 114 THR A CA 1
ATOM 911 C C . THR A 1 114 ? -7.926 -4.285 0.284 1 98.38 114 THR A C 1
ATOM 913 O O . THR A 1 114 ? -8.062 -3.156 0.762 1 98.38 114 THR A O 1
ATOM 916 N N . GLY A 1 115 ? -7.684 -5.297 1.039 1 98.69 115 GLY A N 1
ATOM 917 C CA . GLY A 1 115 ? -7.633 -5.199 2.488 1 98.69 115 GLY A CA 1
ATOM 918 C C . GLY A 1 115 ? -6.41 -4.457 2.994 1 98.69 115 GLY A C 1
ATOM 919 O O . GLY A 1 115 ? -6.516 -3.623 3.898 1 98.69 115 GLY A O 1
ATOM 920 N N . ALA A 1 116 ? -5.258 -4.727 2.436 1 98.75 116 ALA A N 1
ATOM 921 C CA . ALA A 1 116 ? -3.982 -4.191 2.908 1 98.75 116 ALA A CA 1
ATOM 922 C C . ALA A 1 116 ? -3.934 -2.674 2.752 1 98.75 116 ALA A C 1
ATOM 924 O O . ALA A 1 116 ? -3.354 -1.976 3.588 1 98.75 116 ALA A O 1
ATOM 925 N N . HIS A 1 117 ? -4.531 -2.131 1.708 1 98.31 117 HIS A N 1
ATOM 926 C CA . HIS A 1 117 ? -4.398 -0.704 1.435 1 98.31 117 HIS A CA 1
ATOM 927 C C . HIS A 1 117 ? -5.137 0.127 2.48 1 98.31 117 HIS A C 1
ATOM 929 O O . HIS A 1 117 ? -4.941 1.343 2.562 1 98.31 117 HIS A O 1
ATOM 935 N N . PHE A 1 118 ? -5.988 -0.54 3.375 1 98.81 118 PHE A N 1
ATOM 936 C CA . PHE A 1 118 ? -6.738 0.173 4.398 1 98.81 118 PHE A CA 1
ATOM 937 C C . PHE A 1 118 ? -5.816 0.636 5.523 1 98.81 118 PHE A C 1
ATOM 939 O O . PHE A 1 118 ? -6.168 1.538 6.285 1 98.81 118 PHE A O 1
ATOM 946 N N . PHE A 1 119 ? -4.664 0.101 5.703 1 98.88 119 PHE A N 1
ATOM 947 C CA . PHE A 1 119 ? -3.828 0.249 6.891 1 98.88 119 PHE A CA 1
ATOM 948 C C . PHE A 1 119 ? -3.555 1.72 7.18 1 98.88 119 PHE A C 1
ATOM 950 O O . PHE A 1 119 ? -3.775 2.189 8.297 1 98.88 119 PHE A O 1
ATOM 957 N N . PRO A 1 120 ? -3.146 2.508 6.164 1 98.69 120 PRO A N 1
ATOM 958 C CA . PRO A 1 120 ? -2.789 3.893 6.477 1 98.69 120 PRO A CA 1
ATOM 959 C C . PRO A 1 120 ? -4.008 4.77 6.762 1 98.69 120 PRO A C 1
ATOM 961 O O . PRO A 1 120 ? -3.865 5.887 7.266 1 98.69 120 PRO A O 1
ATOM 964 N N . TYR A 1 121 ? -5.203 4.285 6.469 1 98.75 121 TYR A N 1
ATOM 965 C CA . TYR A 1 121 ? -6.402 5.066 6.758 1 98.75 121 TYR A CA 1
ATOM 966 C C . TYR A 1 121 ? -6.637 5.172 8.258 1 98.75 121 TYR A C 1
ATOM 968 O O . TYR A 1 121 ? -7.379 6.043 8.719 1 98.75 121 TYR A O 1
ATOM 976 N N . GLY A 1 122 ? -6.031 4.207 9 1 98.62 122 GLY A N 1
ATOM 977 C CA . GLY A 1 122 ? -6.062 4.355 10.445 1 98.62 122 GLY A CA 1
ATOM 978 C C . GLY A 1 122 ? -5.461 5.66 10.922 1 98.62 122 GLY A C 1
ATOM 979 O O . GLY A 1 122 ? -6 6.305 11.828 1 98.62 122 GLY A O 1
ATOM 980 N N . TRP A 1 12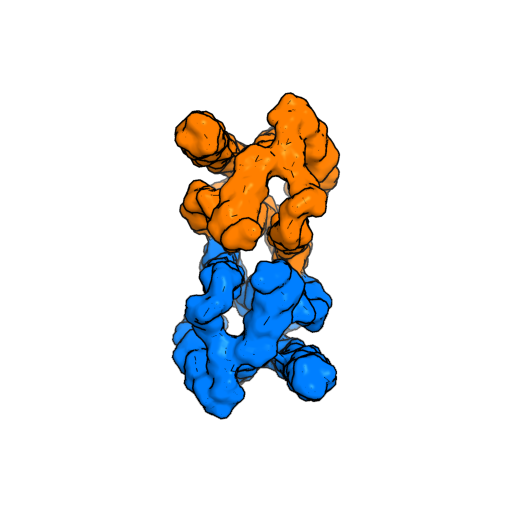3 ? -4.312 5.988 10.336 1 98.44 123 TRP A N 1
ATOM 981 C CA . TRP A 1 123 ? -3.705 7.277 10.641 1 98.44 123 TRP A CA 1
ATOM 982 C C . TRP A 1 123 ? -4.543 8.422 10.094 1 98.44 123 TRP A C 1
ATOM 984 O O . TRP A 1 123 ? -4.805 9.406 10.789 1 98.44 123 TRP A O 1
ATOM 994 N N . PHE A 1 124 ? -5.043 8.344 8.852 1 98.56 124 PHE A N 1
ATOM 995 C CA . PHE A 1 124 ? -5.723 9.422 8.133 1 98.56 124 PHE A CA 1
ATOM 996 C C . PHE A 1 124 ? -6.988 9.844 8.867 1 98.56 124 PHE A C 1
ATOM 998 O O . PHE A 1 124 ? -7.211 11.039 9.086 1 98.56 124 PHE A O 1
ATOM 1005 N N . TYR A 1 125 ? -7.762 8.891 9.367 1 98.44 125 TYR A N 1
ATOM 1006 C CA . TYR A 1 125 ? -9.047 9.172 9.992 1 98.44 125 TYR A CA 1
ATOM 1007 C C . TYR A 1 125 ? -8.953 9.055 11.508 1 98.44 125 TYR A C 1
ATOM 1009 O O . TYR A 1 125 ? -9.961 9.172 12.219 1 98.44 125 TYR A O 1
ATOM 1017 N N . ARG A 1 126 ? -7.742 8.719 11.945 1 97.62 126 ARG A N 1
ATOM 1018 C CA . ARG A 1 126 ? -7.602 8.406 13.367 1 97.62 126 ARG A CA 1
ATOM 1019 C C . ARG A 1 126 ? -8.633 7.367 13.805 1 97.62 126 ARG A C 1
ATOM 1021 O O . ARG A 1 126 ? -9.352 7.57 14.781 1 97.62 126 ARG A O 1
ATOM 1028 N N . ALA A 1 127 ? -8.766 6.363 13.055 1 98.5 127 ALA A N 1
ATOM 1029 C CA . ALA A 1 127 ? -9.68 5.246 13.281 1 98.5 127 ALA A CA 1
ATOM 1030 C C . ALA A 1 127 ? -8.93 3.918 13.312 1 98.5 127 ALA A C 1
ATOM 1032 O O . ALA A 1 127 ? -8.602 3.357 12.266 1 98.5 127 ALA A O 1
ATOM 1033 N N . ARG A 1 128 ? -8.734 3.363 14.438 1 97.94 128 ARG A N 1
ATOM 1034 C CA . ARG A 1 128 ? -7.875 2.207 14.656 1 97.94 128 ARG A CA 1
ATOM 1035 C C . ARG A 1 128 ? -8.422 0.974 13.945 1 97.94 128 ARG A C 1
ATOM 1037 O O . ARG A 1 128 ? -7.664 0.069 13.586 1 97.94 128 ARG A O 1
ATOM 1044 N N . ALA A 1 129 ? -9.688 0.958 13.703 1 98.75 129 ALA A N 1
ATOM 1045 C CA . ALA A 1 129 ? -10.305 -0.184 13.031 1 98.75 129 ALA A CA 1
ATOM 1046 C C . ALA A 1 129 ? -9.664 -0.436 11.672 1 98.75 129 ALA A C 1
ATOM 1048 O O . ALA A 1 129 ? -9.5 -1.586 11.258 1 98.75 129 ALA A O 1
ATOM 1049 N N . TYR A 1 130 ? -9.297 0.603 10.953 1 98.88 130 TYR A N 1
ATOM 1050 C CA . TYR A 1 130 ? -8.641 0.46 9.656 1 98.88 130 TYR A CA 1
ATOM 1051 C C . TYR A 1 130 ? -7.32 -0.285 9.789 1 98.88 130 TYR A C 1
ATOM 1053 O O . TYR A 1 130 ? -7.098 -1.293 9.117 1 98.88 130 TYR A O 1
ATOM 1061 N N . SER A 1 131 ? -6.484 0.164 10.695 1 98.69 131 SER A N 1
ATOM 1062 C CA . SER A 1 131 ? -5.148 -0.409 10.852 1 98.69 131 SER A CA 1
ATOM 1063 C C . SER A 1 131 ? -5.219 -1.812 11.445 1 98.69 131 SER A C 1
ATOM 1065 O O . SER A 1 131 ? -4.344 -2.643 11.195 1 98.69 131 SER A O 1
ATOM 1067 N N . ALA A 1 132 ? -6.258 -2.092 12.219 1 98.69 132 ALA A N 1
ATOM 1068 C CA . ALA A 1 132 ? -6.414 -3.41 12.828 1 98.69 132 ALA A CA 1
ATOM 1069 C C . ALA A 1 132 ? -6.957 -4.418 11.82 1 98.69 132 ALA A C 1
ATOM 1071 O O . ALA A 1 132 ? -6.488 -5.555 11.75 1 98.69 132 ALA A O 1
ATOM 1072 N N . MET A 1 133 ? -7.91 -4.012 11.023 1 98.88 133 MET A N 1
ATOM 1073 C CA . MET A 1 133 ? -8.609 -4.938 10.141 1 98.88 133 MET A CA 1
ATOM 1074 C C . MET A 1 133 ? -7.777 -5.238 8.898 1 98.88 133 MET A C 1
ATOM 1076 O O . MET A 1 133 ? -7.926 -6.301 8.289 1 98.88 133 MET A O 1
ATOM 1080 N N . ALA A 1 134 ? -6.852 -4.297 8.508 1 98.88 134 ALA A N 1
ATOM 1081 C CA . ALA A 1 134 ? -6.051 -4.5 7.305 1 98.88 134 ALA A CA 1
ATOM 1082 C C . ALA A 1 134 ? -5.254 -5.801 7.391 1 98.88 134 ALA A C 1
ATOM 1084 O O . ALA A 1 134 ? -5.391 -6.676 6.535 1 98.88 134 ALA A O 1
ATOM 1085 N N . PRO A 1 135 ? -4.441 -6.012 8.445 1 98.75 135 PRO A N 1
ATOM 1086 C CA . PRO A 1 135 ? -3.721 -7.285 8.539 1 98.75 135 PRO A CA 1
ATOM 1087 C C . PRO A 1 135 ? -4.652 -8.477 8.734 1 98.75 135 PRO A C 1
ATOM 1089 O O . PRO A 1 135 ? -4.359 -9.578 8.266 1 98.75 135 PRO A O 1
ATOM 1092 N N . VAL A 1 136 ? -5.793 -8.281 9.43 1 98.81 136 VAL A N 1
ATOM 1093 C CA . VAL A 1 136 ? -6.754 -9.359 9.625 1 98.81 136 VAL A CA 1
ATOM 1094 C C . VAL A 1 136 ? -7.277 -9.844 8.273 1 98.81 136 VAL A C 1
ATOM 1096 O O . VAL A 1 136 ? -7.254 -11.039 7.984 1 98.81 136 VAL A O 1
ATOM 1099 N N . ILE A 1 137 ? -7.688 -8.93 7.422 1 98.88 137 ILE A N 1
ATOM 1100 C CA . ILE A 1 137 ? -8.219 -9.273 6.109 1 98.88 137 ILE A CA 1
ATOM 1101 C C . ILE A 1 137 ? -7.152 -10 5.297 1 98.88 137 ILE A C 1
ATOM 1103 O O . ILE A 1 137 ? -7.402 -11.078 4.75 1 98.88 137 ILE A O 1
ATOM 1107 N N . SER A 1 138 ? -5.977 -9.398 5.258 1 98.81 138 SER A N 1
ATOM 1108 C CA . SER A 1 138 ? -4.895 -9.945 4.445 1 98.81 138 SER A CA 1
ATOM 1109 C C . SER A 1 138 ? -4.555 -11.367 4.863 1 98.81 138 SER A C 1
ATOM 1111 O O . SER A 1 138 ? -4.465 -12.266 4.02 1 98.81 138 SER A O 1
ATOM 1113 N N . ILE A 1 139 ? -4.43 -11.648 6.141 1 98.56 139 ILE A N 1
ATOM 1114 C CA . ILE A 1 139 ? -4.027 -12.953 6.656 1 98.56 139 ILE A CA 1
ATOM 1115 C C . ILE A 1 139 ? -5.164 -13.953 6.469 1 98.56 139 ILE A C 1
ATOM 1117 O O . ILE A 1 139 ? -4.941 -15.07 5.988 1 98.56 139 ILE A O 1
ATOM 1121 N N . VAL A 1 140 ? -6.398 -13.578 6.801 1 98.62 140 VAL A N 1
ATOM 1122 C CA . VAL A 1 140 ? -7.551 -14.461 6.688 1 98.62 140 VAL A CA 1
ATOM 1123 C C . VAL A 1 140 ? -7.73 -14.898 5.234 1 98.62 140 VAL A C 1
ATOM 1125 O O . VAL A 1 140 ? -7.938 -16.078 4.957 1 98.62 140 VAL A O 1
ATOM 1128 N N . ILE A 1 141 ? -7.594 -13.977 4.301 1 98.69 141 ILE A N 1
ATOM 1129 C CA . ILE A 1 141 ? -7.816 -14.25 2.885 1 98.69 141 ILE A CA 1
ATOM 1130 C C . ILE A 1 141 ? -6.781 -15.258 2.383 1 98.69 141 ILE A C 1
ATOM 1132 O O . ILE A 1 141 ? -7.125 -16.219 1.688 1 98.69 141 ILE A O 1
ATOM 1136 N N . VAL A 1 142 ? -5.52 -15.07 2.787 1 98.06 142 VAL A N 1
ATOM 1137 C CA . VAL A 1 142 ? -4.477 -15.961 2.291 1 98.06 142 VAL A CA 1
ATOM 1138 C C . VAL A 1 142 ? -4.648 -17.344 2.902 1 98.06 142 VAL A C 1
ATOM 1140 O O . VAL A 1 142 ? -4.461 -18.359 2.223 1 98.06 142 VAL A O 1
ATOM 1143 N N . ILE A 1 143 ? -4.988 -17.422 4.16 1 96.81 143 ILE A N 1
ATOM 1144 C CA . ILE A 1 143 ? -5.18 -18.703 4.828 1 96.81 143 ILE A CA 1
ATOM 1145 C C . ILE A 1 143 ? -6.312 -19.469 4.148 1 96.81 143 ILE A C 1
ATOM 1147 O O . ILE A 1 143 ? -6.16 -20.656 3.828 1 96.81 143 ILE A O 1
ATOM 1151 N N . ILE A 1 144 ? -7.406 -18.828 3.875 1 96.44 144 ILE A N 1
ATOM 1152 C CA . ILE A 1 144 ? -8.523 -19.469 3.205 1 96.44 144 ILE A CA 1
ATOM 1153 C C . ILE A 1 144 ? -8.133 -19.844 1.776 1 96.44 144 ILE A C 1
ATOM 1155 O O . ILE A 1 144 ? -8.469 -20.922 1.291 1 96.44 144 ILE A O 1
ATOM 1159 N N . GLY A 1 145 ? -7.41 -18.953 1.121 1 94.69 145 GLY A N 1
ATOM 1160 C CA . GLY A 1 145 ? -6.977 -19.172 -0.248 1 94.69 145 GLY A CA 1
ATOM 1161 C C . GLY A 1 145 ? -6.117 -20.406 -0.406 1 94.69 145 GLY A C 1
ATOM 1162 O O . GLY A 1 145 ? -6.141 -21.062 -1.454 1 94.69 145 GLY A O 1
ATOM 1163 N N . TRP A 1 146 ? -5.391 -20.828 0.603 1 92.5 146 TRP A N 1
ATOM 1164 C CA . TRP A 1 146 ? -4.523 -22 0.567 1 92.5 146 TRP A CA 1
ATOM 1165 C C . TRP A 1 146 ? -5.344 -23.297 0.573 1 92.5 146 TRP A C 1
ATOM 1167 O O . TRP A 1 146 ? -4.891 -24.328 0.091 1 92.5 146 TRP A O 1
ATOM 1177 N N . THR A 1 147 ? -6.555 -23.203 1.065 1 90.88 147 THR A N 1
ATOM 1178 C CA . THR A 1 147 ? -7.289 -24.453 1.303 1 90.88 147 THR A CA 1
ATOM 1179 C C . THR A 1 147 ? -8.461 -24.578 0.334 1 90.88 147 THR A C 1
ATOM 1181 O O . THR A 1 147 ? -9.016 -25.656 0.161 1 90.88 147 THR A O 1
ATOM 1184 N N . VAL A 1 148 ? -8.758 -23.516 -0.27 1 93.44 148 VAL A N 1
ATOM 1185 C CA . VAL A 1 148 ? -9.969 -23.5 -1.083 1 93.44 148 VAL A CA 1
ATOM 1186 C C . VAL A 1 148 ? -9.672 -24.078 -2.467 1 93.44 148 VAL A C 1
ATOM 1188 O O . VAL A 1 148 ? -8.633 -23.766 -3.061 1 93.44 148 VAL A O 1
ATOM 1191 N N . ASP A 1 149 ? -10.578 -24.984 -2.898 1 93.38 149 ASP A N 1
ATOM 1192 C CA . ASP A 1 149 ? -10.438 -25.531 -4.246 1 93.38 149 ASP A CA 1
ATOM 1193 C C . ASP A 1 149 ? -11.172 -24.656 -5.266 1 93.38 149 ASP A C 1
ATOM 1195 O O . ASP A 1 149 ? -11.867 -23.719 -4.895 1 93.38 149 ASP A O 1
ATOM 1199 N N . LEU A 1 150 ? -11.031 -24.984 -6.539 1 92.69 150 LEU A N 1
ATOM 1200 C CA . LEU A 1 150 ? -11.555 -24.203 -7.652 1 92.69 150 LEU A CA 1
ATOM 1201 C C . LEU A 1 150 ? -13.07 -24.047 -7.547 1 92.69 150 LEU A C 1
ATOM 1203 O O . LEU A 1 150 ? -13.609 -22.984 -7.871 1 92.69 150 LEU A O 1
ATOM 1207 N N . THR A 1 151 ? -13.773 -25.016 -7.035 1 93.38 151 THR A N 1
ATOM 1208 C CA . THR A 1 151 ? -15.227 -25.016 -7.008 1 93.38 151 THR A CA 1
ATOM 1209 C C . THR A 1 151 ? -15.742 -24.141 -5.871 1 93.38 151 THR A C 1
ATOM 1211 O O . THR A 1 151 ? -16.922 -23.766 -5.852 1 93.38 151 THR A O 1
ATOM 1214 N N . LYS A 1 152 ? -14.867 -23.797 -4.914 1 97.38 152 LYS A N 1
ATOM 1215 C CA . LYS A 1 152 ? -15.297 -23.031 -3.746 1 97.38 152 LYS A CA 1
ATOM 1216 C C . LYS A 1 152 ? -14.625 -21.656 -3.705 1 97.38 152 LYS A C 1
ATOM 1218 O O . LYS A 1 152 ? -14.547 -21.031 -2.648 1 97.38 152 LYS A O 1
ATOM 1223 N N . LEU A 1 153 ? -14.188 -21.188 -4.801 1 98.19 153 LEU A N 1
ATOM 1224 C CA . LEU A 1 153 ? -13.484 -19.906 -4.879 1 98.19 153 LEU A CA 1
ATOM 1225 C C . LEU A 1 153 ? -14.406 -18.766 -4.469 1 98.19 153 LEU A C 1
ATOM 1227 O O . LEU A 1 153 ? -13.93 -17.703 -4.043 1 98.19 153 LEU A O 1
ATOM 1231 N N . TRP A 1 154 ? -15.742 -18.938 -4.555 1 98.38 154 TRP A N 1
ATOM 1232 C CA . TRP A 1 154 ? -16.719 -17.922 -4.188 1 98.38 154 TRP A CA 1
ATOM 1233 C C . TRP A 1 154 ? -16.625 -17.562 -2.707 1 98.38 154 TRP A C 1
ATOM 1235 O O . TRP A 1 154 ? -17.109 -16.516 -2.273 1 98.38 154 TRP A O 1
ATOM 1245 N N . LEU A 1 155 ? -15.992 -18.391 -1.911 1 98.62 155 LEU A N 1
ATOM 1246 C CA . LEU A 1 155 ? -15.828 -18.172 -0.479 1 98.62 155 LEU A CA 1
ATOM 1247 C C . LEU A 1 155 ? -14.953 -16.938 -0.219 1 98.62 155 LEU A C 1
ATOM 1249 O O . LEU A 1 155 ? -15.156 -16.234 0.769 1 98.62 155 LEU A O 1
ATOM 1253 N N . ILE A 1 156 ? -13.953 -16.672 -1.106 1 98.75 156 ILE A N 1
ATOM 1254 C CA . ILE A 1 156 ? -13.008 -15.57 -0.92 1 98.75 156 ILE A CA 1
ATOM 1255 C C . ILE A 1 156 ? -13.75 -14.242 -0.948 1 98.75 156 ILE A C 1
ATOM 1257 O O . ILE A 1 156 ? -13.711 -13.477 0.022 1 98.75 156 ILE A O 1
ATOM 1261 N N . PRO A 1 157 ? -14.5 -13.953 -2.02 1 98.81 157 PRO A N 1
ATOM 1262 C CA . PRO A 1 157 ? -15.219 -12.68 -2.029 1 98.81 157 PRO A CA 1
ATOM 1263 C C . PRO A 1 157 ? -16.328 -12.617 -0.981 1 98.81 157 PRO A C 1
ATOM 1265 O O . PRO A 1 157 ? -16.641 -11.539 -0.478 1 98.81 157 PRO A O 1
ATOM 1268 N N . LEU A 1 158 ? -16.906 -13.719 -0.616 1 98.88 158 LEU A N 1
ATOM 1269 C CA . LEU A 1 158 ? -17.891 -13.703 0.45 1 98.88 158 LEU A CA 1
ATOM 1270 C C . LEU A 1 158 ? -17.266 -13.289 1.776 1 98.88 158 LEU A C 1
ATOM 1272 O O . LEU A 1 158 ? -17.828 -12.461 2.502 1 98.88 158 LEU A O 1
ATOM 1276 N N . ILE A 1 159 ? -16.156 -13.883 2.119 1 98.81 159 ILE A N 1
ATOM 1277 C CA . ILE A 1 159 ? -15.461 -13.547 3.354 1 98.81 159 ILE A CA 1
ATOM 1278 C C . ILE A 1 159 ? -15.031 -12.086 3.318 1 98.81 159 ILE A C 1
ATOM 1280 O O . ILE A 1 159 ? -15.141 -11.375 4.32 1 98.81 159 ILE A O 1
ATOM 1284 N N . MET A 1 160 ? -14.531 -11.602 2.172 1 98.88 160 MET A N 1
ATOM 1285 C CA . MET A 1 160 ? -14.211 -10.188 2.016 1 98.88 160 MET A CA 1
ATOM 1286 C C . MET A 1 160 ? -15.422 -9.312 2.33 1 98.88 160 MET A C 1
ATOM 1288 O O . MET A 1 160 ? -15.305 -8.305 3.029 1 98.88 160 MET A O 1
ATOM 1292 N N . THR A 1 161 ? -16.562 -9.711 1.785 1 98.88 161 THR A N 1
ATOM 1293 C CA . THR A 1 161 ? -17.812 -8.984 2.025 1 98.88 161 THR A CA 1
ATOM 1294 C C . THR A 1 161 ? -18.109 -8.906 3.52 1 98.88 161 THR A C 1
ATOM 1296 O O . THR A 1 161 ? -18.406 -7.828 4.043 1 98.88 161 THR A O 1
ATOM 1299 N N . LEU A 1 162 ? -17.984 -9.992 4.188 1 98.94 162 LEU A N 1
ATOM 1300 C CA . LEU A 1 162 ? -18.297 -10.055 5.609 1 98.94 162 LEU A CA 1
ATOM 1301 C C . LEU A 1 162 ? -17.297 -9.227 6.422 1 98.94 162 LEU A C 1
ATOM 1303 O O . LEU A 1 162 ? -17.703 -8.531 7.363 1 98.94 162 LEU A O 1
ATOM 1307 N N . LEU A 1 163 ? -16.047 -9.266 6.09 1 98.94 163 LEU A N 1
ATOM 1308 C CA . LEU A 1 163 ? -15.031 -8.5 6.801 1 98.94 163 LEU A CA 1
ATOM 1309 C C . LEU A 1 163 ? -15.195 -7.008 6.547 1 98.94 163 LEU A C 1
ATOM 1311 O O . LEU A 1 163 ? -14.961 -6.191 7.441 1 98.94 163 LEU A O 1
ATOM 1315 N N . LEU A 1 164 ? -15.617 -6.633 5.328 1 98.88 164 LEU A N 1
ATOM 1316 C CA . LEU A 1 164 ? -15.891 -5.23 5.039 1 98.88 164 LEU A CA 1
ATOM 1317 C C . LEU A 1 164 ? -17.109 -4.742 5.816 1 98.88 164 LEU A C 1
ATOM 1319 O O . LEU A 1 164 ? -17.141 -3.598 6.273 1 98.88 164 LEU A O 1
ATOM 1323 N N . LEU A 1 165 ? -18.094 -5.578 5.938 1 98.88 165 LEU A N 1
ATOM 1324 C CA . LEU A 1 165 ? -19.266 -5.23 6.746 1 98.88 165 LEU A CA 1
ATOM 1325 C C . LEU A 1 165 ? -18.875 -5.008 8.203 1 98.88 165 LEU A C 1
ATOM 1327 O O . LEU A 1 165 ? -19.312 -4.047 8.828 1 98.88 165 LEU A O 1
ATOM 1331 N N . LEU A 1 166 ? -18.078 -5.922 8.719 1 98.88 166 LEU A N 1
ATOM 1332 C CA . LEU A 1 166 ? -17.578 -5.758 10.078 1 98.88 166 LEU A CA 1
ATOM 1333 C C . LEU A 1 166 ? -16.812 -4.449 10.227 1 98.88 166 LEU A C 1
ATOM 1335 O O . LEU A 1 166 ? -17.016 -3.715 11.195 1 98.88 166 LEU A O 1
ATOM 1339 N N . LEU A 1 167 ? -15.938 -4.172 9.297 1 98.94 167 LEU A N 1
ATOM 1340 C CA . LEU A 1 167 ? -15.188 -2.918 9.297 1 98.94 167 LEU A CA 1
ATOM 1341 C C . LEU A 1 167 ? -16.141 -1.722 9.266 1 98.94 167 LEU A C 1
ATOM 1343 O O . LEU A 1 167 ? -15.922 -0.738 9.984 1 98.94 167 LEU A O 1
ATOM 1347 N N . SER A 1 168 ? -17.172 -1.822 8.469 1 98.81 168 SER A N 1
ATOM 1348 C CA . SER A 1 168 ? -18.141 -0.736 8.367 1 98.81 168 SER A CA 1
ATOM 1349 C C . SER A 1 168 ? -18.812 -0.461 9.711 1 98.81 168 SER A C 1
ATOM 1351 O O . SER A 1 168 ? -19 0.696 10.086 1 98.81 168 SER A O 1
ATOM 1353 N N . VAL A 1 169 ? -19.141 -1.448 10.422 1 98.81 169 VAL A N 1
ATOM 1354 C CA . VAL A 1 169 ? -19.781 -1.303 11.719 1 98.81 169 VAL A CA 1
ATOM 1355 C C . VAL A 1 169 ? -18.828 -0.621 12.695 1 98.81 169 VAL A C 1
ATOM 1357 O O . VAL A 1 169 ? -19.219 0.307 13.406 1 98.81 169 VAL A O 1
ATOM 1360 N N . CYS A 1 170 ? -17.578 -1.042 12.703 1 98.88 170 CYS A N 1
ATOM 1361 C CA . CYS A 1 170 ? -16.562 -0.46 13.586 1 98.88 170 CYS A CA 1
ATOM 1362 C C . CYS A 1 170 ? -16.344 1.011 13.258 1 98.88 170 CYS A C 1
ATOM 1364 O O . CYS A 1 170 ? -16.219 1.842 14.156 1 98.88 170 CYS A O 1
ATOM 1366 N N . LEU A 1 171 ? -16.312 1.312 11.992 1 98.88 171 LEU A N 1
ATOM 1367 C CA . LEU A 1 171 ? -16.047 2.678 11.562 1 98.88 171 LEU A CA 1
ATOM 1368 C C . LEU A 1 171 ? -17.219 3.59 11.859 1 98.88 171 LEU A C 1
ATOM 1370 O O . LEU A 1 171 ? -17.047 4.77 12.18 1 98.88 171 LEU A O 1
ATOM 1374 N N . PHE A 1 172 ? -18.406 3.035 11.719 1 98.62 172 PHE A N 1
ATOM 1375 C CA . PHE A 1 172 ? -19.609 3.793 12.07 1 98.62 172 PHE A CA 1
ATOM 1376 C C . PHE A 1 172 ? -19.625 4.121 13.562 1 98.62 172 PHE A C 1
ATOM 1378 O O . PHE A 1 172 ? -19.922 5.254 13.945 1 98.62 172 PHE A O 1
ATOM 1385 N N . ALA A 1 173 ? -19.312 3.172 14.367 1 98.5 173 ALA A N 1
ATOM 1386 C CA . ALA A 1 173 ? -19.25 3.391 15.805 1 98.5 173 ALA A CA 1
ATOM 1387 C C . ALA A 1 173 ? -18.219 4.449 16.172 1 98.5 173 ALA A C 1
ATOM 1389 O O . ALA A 1 173 ? -18.469 5.312 17.016 1 98.5 173 ALA A O 1
ATOM 1390 N N . ASP A 1 174 ? -17.062 4.371 15.539 1 98.56 174 ASP A N 1
ATOM 1391 C CA . ASP A 1 174 ? -16 5.34 15.766 1 98.56 174 ASP A CA 1
ATOM 1392 C C . ASP A 1 174 ? -16.438 6.746 15.375 1 98.56 174 ASP A C 1
ATOM 1394 O O . ASP A 1 174 ? -16.203 7.707 16.109 1 98.56 174 ASP A O 1
ATOM 1398 N N . TYR A 1 175 ? -17.094 6.82 14.227 1 98.25 175 TYR A N 1
ATOM 1399 C CA . TYR A 1 175 ? -17.609 8.102 13.742 1 98.25 175 TYR A CA 1
ATOM 1400 C C . TYR A 1 175 ? -18.609 8.688 14.727 1 98.25 175 TYR A C 1
ATOM 1402 O O . TYR A 1 175 ? -18.531 9.867 15.07 1 98.25 175 TYR A O 1
ATOM 1410 N N . LYS A 1 176 ? -19.516 7.879 15.203 1 97.75 176 LYS A N 1
ATOM 1411 C CA . LYS A 1 176 ? -20.547 8.344 16.125 1 97.75 176 LYS A CA 1
ATOM 1412 C C . LYS A 1 176 ? -19.938 8.828 17.438 1 97.75 176 LYS A C 1
ATOM 1414 O O . LYS A 1 176 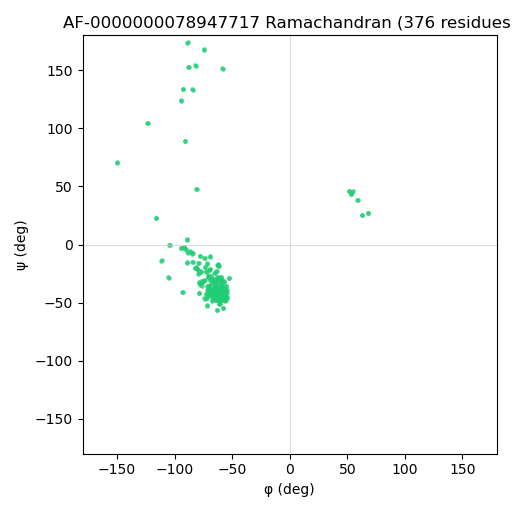? -20.375 9.836 17.984 1 97.75 176 LYS A O 1
ATOM 1419 N N . LYS A 1 177 ? -19 8.172 17.844 1 97.44 177 LYS A N 1
ATOM 1420 C CA . LYS A 1 177 ? -18.312 8.562 19.078 1 97.44 177 LYS A CA 1
ATOM 1421 C C . LYS A 1 177 ? -17.641 9.922 18.922 1 97.44 177 LYS A C 1
ATOM 1423 O O . LYS A 1 177 ? -17.75 10.773 19.797 1 97.44 177 LYS A O 1
ATOM 1428 N N . LYS A 1 178 ? -16.984 10.172 17.844 1 96.94 178 LYS A N 1
ATOM 1429 C CA . LYS A 1 178 ? -16.266 11.422 17.609 1 96.94 178 LYS A CA 1
ATOM 1430 C C . LYS A 1 178 ? -17.234 12.578 17.391 1 96.94 178 LYS A C 1
ATOM 1432 O O . LYS A 1 178 ? -16.969 13.703 17.812 1 96.94 178 LYS A O 1
ATOM 1437 N N . SER A 1 179 ? -18.266 12.297 16.703 1 94.88 179 SER A N 1
ATOM 1438 C CA . SER A 1 179 ? -19.266 13.328 16.406 1 94.88 179 SER A CA 1
ATOM 1439 C C . SER A 1 179 ? -19.969 13.781 17.672 1 94.88 179 SER A C 1
ATOM 1441 O O . SER A 1 179 ? -20.375 14.945 17.781 1 94.88 179 SER A O 1
ATOM 1443 N N . SER A 1 180 ? -20.125 12.953 18.578 1 92.44 180 SER A N 1
ATOM 1444 C CA . SER A 1 180 ? -20.797 13.281 19.844 1 92.44 180 SER A CA 1
ATOM 1445 C C . SER A 1 180 ? -19.875 14.086 20.766 1 92.44 180 SER A C 1
ATOM 1447 O O . SER A 1 180 ? -20.359 14.93 21.531 1 92.44 180 SER A O 1
ATOM 1449 N N . THR A 1 181 ? -18.609 13.867 20.703 1 87 181 THR A N 1
ATOM 1450 C CA . THR A 1 181 ? -17.672 14.57 21.562 1 87 181 THR A CA 1
ATOM 1451 C C . THR A 1 181 ? -17.422 15.992 21.047 1 87 181 THR A C 1
ATOM 1453 O O . THR A 1 181 ? -17.266 16.922 21.844 1 87 181 THR A O 1
ATOM 1456 N N . THR A 1 182 ? -17.406 16.203 19.781 1 77.38 182 THR A N 1
ATOM 1457 C CA . THR A 1 182 ? -17.203 17.516 19.203 1 77.38 182 THR A CA 1
ATOM 1458 C C . THR A 1 182 ? -18.422 18.406 19.422 1 77.38 182 THR A C 1
ATOM 1460 O O . THR A 1 182 ? -18.281 19.609 19.656 1 77.38 182 THR A O 1
ATOM 1463 N N . THR A 1 183 ? -19.562 17.953 19.344 1 64.19 183 THR A N 1
ATOM 1464 C CA . THR A 1 183 ? -20.766 18.719 19.609 1 64.19 183 THR A CA 1
ATOM 1465 C C . THR A 1 183 ? -20.797 19.188 21.062 1 64.19 183 THR A C 1
ATOM 1467 O O . THR A 1 183 ? -21.203 20.312 21.359 1 64.19 183 THR A O 1
ATOM 1470 N N . PHE A 1 184 ? -20.281 18.422 21.922 1 57.47 184 PHE A N 1
ATOM 1471 C CA . PHE A 1 184 ? -20.328 18.797 23.328 1 57.47 184 PHE A CA 1
ATOM 1472 C C . PHE A 1 184 ? -19.25 19.828 23.641 1 57.47 184 PHE A C 1
ATOM 1474 O O . PHE A 1 184 ? -19.469 20.719 24.469 1 57.47 184 PHE A O 1
ATOM 1481 N N . GLY A 1 185 ? -18.203 19.75 22.984 1 50.59 185 GLY A N 1
ATOM 1482 C CA . GLY A 1 185 ? -17.203 20.781 23.234 1 50.59 185 GLY A CA 1
ATOM 1483 C C . GLY A 1 185 ? -17.656 22.172 22.828 1 50.59 185 GLY A C 1
ATOM 1484 O O . GLY A 1 185 ? -17.375 23.141 23.531 1 50.59 185 GLY A O 1
ATOM 1485 N N . THR A 1 186 ? -18.297 22.25 21.734 1 54.75 186 THR A N 1
ATOM 1486 C CA . THR A 1 186 ? -18.781 23.562 21.281 1 54.75 186 THR A CA 1
ATOM 1487 C C . THR A 1 186 ? -19.906 24.062 22.188 1 54.75 186 THR A C 1
ATOM 1489 O O . THR A 1 186 ? -20.078 25.281 22.359 1 54.75 186 THR A O 1
ATOM 1492 N N . SER A 1 187 ? -20.609 23.156 22.734 1 52.5 187 SER A N 1
ATOM 1493 C CA . SER A 1 187 ? -21.688 23.641 23.594 1 52.5 187 SER A CA 1
ATOM 1494 C C . SER A 1 187 ? -21.141 24.172 24.906 1 52.5 187 SER A C 1
ATOM 1496 O O . SER A 1 187 ? -21.688 25.109 25.5 1 52.5 187 SER A O 1
ATOM 1498 N N . GLN A 1 188 ? -20.062 23.594 25.297 1 50 188 GLN A N 1
ATOM 1499 C CA . GLN A 1 188 ? -19.578 24.062 26.594 1 50 188 GLN A CA 1
ATOM 1500 C C . GLN A 1 188 ? -18.797 25.359 26.438 1 50 188 GLN A C 1
ATOM 1502 O O . GLN A 1 188 ? -18.562 26.078 27.422 1 50 188 GLN A O 1
ATOM 1507 N N . GLY A 1 189 ? -18.375 25.625 25.297 1 43.03 189 GLY A N 1
ATOM 1508 C CA . GLY A 1 189 ? -17.641 26.875 25.125 1 43.03 189 GLY A CA 1
ATOM 1509 C C . GLY A 1 189 ? -18.547 28.078 24.891 1 43.03 189 GLY A C 1
ATOM 1510 O O . GLY A 1 189 ? -18.062 29.172 24.594 1 43.03 189 GLY A O 1
ATOM 1511 N N . MET A 1 190 ? -19.781 27.812 24.719 1 37.69 190 MET A N 1
ATOM 1512 C CA . MET A 1 190 ? -20.641 29 24.781 1 37.69 190 MET A CA 1
ATOM 1513 C C . MET A 1 190 ? -21.078 29.281 26.219 1 37.69 190 MET A C 1
ATOM 1515 O O . MET A 1 190 ? -21.344 28.344 26.984 1 37.69 190 MET A O 1
ATOM 1519 N N . MET B 1 1 ? 2.057 26.172 11.141 1 79.94 1 MET B N 1
ATOM 1520 C CA . MET B 1 1 ? 2.518 25.703 9.844 1 79.94 1 MET B CA 1
ATOM 1521 C C . MET B 1 1 ? 1.369 25.078 9.047 1 79.94 1 MET B C 1
ATOM 1523 O O . MET B 1 1 ? 0.502 24.422 9.625 1 79.94 1 MET B O 1
ATOM 1527 N N . THR B 1 2 ? 1.388 25.422 7.762 1 91.5 2 THR B N 1
ATOM 1528 C CA . THR B 1 2 ? 0.441 24.781 6.852 1 91.5 2 THR B CA 1
ATOM 1529 C C . THR B 1 2 ? 0.859 23.344 6.551 1 91.5 2 THR B C 1
ATOM 1531 O O . THR B 1 2 ? 1.967 22.938 6.895 1 91.5 2 THR B O 1
ATOM 1534 N N . ILE B 1 3 ? -0.029 22.625 5.965 1 94.25 3 ILE B N 1
ATOM 1535 C CA . ILE B 1 3 ? 0.274 21.234 5.594 1 94.25 3 ILE B CA 1
ATOM 1536 C C . ILE B 1 3 ? 1.434 21.219 4.602 1 94.25 3 ILE B C 1
ATOM 1538 O O . ILE B 1 3 ? 2.318 20.359 4.691 1 94.25 3 ILE B O 1
ATOM 1542 N N . HIS B 1 4 ? 1.448 22.172 3.693 1 93.94 4 HIS B N 1
ATOM 1543 C CA . HIS B 1 4 ? 2.527 22.266 2.719 1 93.94 4 HIS B CA 1
ATOM 1544 C C . HIS B 1 4 ? 3.869 22.5 3.402 1 93.94 4 HIS B C 1
ATOM 1546 O O . HIS B 1 4 ? 4.871 21.875 3.049 1 93.94 4 HIS B O 1
ATOM 1552 N N . GLU B 1 5 ? 3.906 23.297 4.352 1 94.75 5 GLU B N 1
ATOM 1553 C CA . GLU B 1 5 ? 5.129 23.609 5.09 1 94.75 5 GLU B CA 1
ATOM 1554 C C . GLU B 1 5 ? 5.586 22.406 5.914 1 94.75 5 GLU B C 1
ATOM 1556 O O . GLU B 1 5 ? 6.789 22.156 6.039 1 94.75 5 GLU B O 1
ATOM 1561 N N . LEU B 1 6 ? 4.605 21.766 6.508 1 95.88 6 LEU B N 1
ATOM 1562 C CA . LEU B 1 6 ? 4.934 20.578 7.293 1 95.88 6 LEU B CA 1
ATOM 1563 C C . LEU B 1 6 ? 5.57 19.516 6.418 1 95.88 6 LEU B C 1
ATOM 1565 O O . LEU B 1 6 ? 6.527 18.859 6.828 1 95.88 6 LEU B O 1
ATOM 1569 N N . ARG B 1 7 ? 5.055 19.344 5.23 1 97.25 7 ARG B N 1
ATOM 1570 C CA . ARG B 1 7 ? 5.574 18.344 4.301 1 97.25 7 ARG B CA 1
ATOM 1571 C C . ARG B 1 7 ? 6.957 18.75 3.793 1 97.25 7 ARG B C 1
ATOM 1573 O O . ARG B 1 7 ? 7.852 17.906 3.686 1 97.25 7 ARG B O 1
ATOM 1580 N N . ASP B 1 8 ? 7.141 20.016 3.531 1 97.25 8 ASP B N 1
ATOM 1581 C CA . ASP B 1 8 ? 8.461 20.484 3.137 1 97.25 8 ASP B CA 1
ATOM 1582 C C . ASP B 1 8 ? 9.469 20.328 4.277 1 97.25 8 ASP B C 1
ATOM 1584 O O . ASP B 1 8 ? 10.625 19.984 4.047 1 97.25 8 ASP B O 1
ATOM 1588 N N . ASP B 1 9 ? 9.008 20.688 5.461 1 97.06 9 ASP B N 1
ATOM 1589 C CA . ASP B 1 9 ? 9.852 20.516 6.637 1 97.06 9 ASP B CA 1
ATOM 1590 C C . ASP B 1 9 ? 10.289 19.062 6.777 1 97.06 9 ASP B C 1
ATOM 1592 O O . ASP B 1 9 ? 11.461 18.781 7.043 1 97.06 9 ASP B O 1
ATOM 1596 N N . ALA B 1 10 ? 9.375 18.094 6.605 1 97.75 10 ALA B N 1
ATOM 1597 C CA . ALA B 1 10 ? 9.695 16.672 6.652 1 97.75 10 ALA B CA 1
ATOM 1598 C C . ALA B 1 10 ? 10.688 16.297 5.562 1 97.75 10 ALA B C 1
ATOM 1600 O O . ALA B 1 10 ? 11.656 15.562 5.816 1 97.75 10 ALA B O 1
ATOM 1601 N N . SER B 1 11 ? 10.43 16.797 4.359 1 98.25 11 SER B N 1
ATOM 1602 C CA . SER B 1 11 ? 11.289 16.531 3.205 1 98.25 11 SER B CA 1
ATOM 1603 C C . SER B 1 11 ? 12.719 16.984 3.463 1 98.25 11 SER B C 1
ATOM 1605 O O . SER B 1 11 ? 13.664 16.219 3.225 1 98.25 11 SER B O 1
ATOM 1607 N N . ILE B 1 12 ? 12.891 18.156 3.992 1 98.06 12 ILE B N 1
ATOM 1608 C CA . ILE B 1 12 ? 14.211 18.75 4.188 1 98.06 12 ILE B CA 1
ATOM 1609 C C . ILE B 1 12 ? 14.914 18.078 5.359 1 98.06 12 ILE B C 1
ATOM 1611 O O . ILE B 1 12 ? 16.062 17.641 5.23 1 98.06 12 ILE B O 1
ATOM 1615 N N . LYS B 1 13 ? 14.219 17.906 6.438 1 97.69 13 LYS B N 1
ATOM 1616 C CA . LYS B 1 13 ? 14.844 17.375 7.648 1 97.69 13 LYS B CA 1
ATOM 1617 C C . LYS B 1 13 ? 15.219 15.898 7.465 1 97.69 13 LYS B C 1
ATOM 1619 O O . LYS B 1 13 ? 16.281 15.469 7.914 1 97.69 13 LYS B O 1
ATOM 1624 N N . ALA B 1 14 ? 14.367 15.133 6.812 1 98.25 14 ALA B N 1
ATOM 1625 C CA . ALA B 1 14 ? 14.625 13.711 6.602 1 98.25 14 ALA B CA 1
ATOM 1626 C C . ALA B 1 14 ? 15.375 13.469 5.297 1 98.25 14 ALA B C 1
ATOM 1628 O O . ALA B 1 14 ? 15.734 12.336 4.977 1 98.25 14 ALA B O 1
ATOM 1629 N N . LYS B 1 15 ? 15.57 14.578 4.574 1 98.44 15 LYS B N 1
ATOM 1630 C CA . LYS B 1 15 ? 16.188 14.5 3.256 1 98.44 15 LYS B CA 1
ATOM 1631 C C . LYS B 1 15 ? 15.461 13.508 2.361 1 98.44 15 LYS B C 1
ATOM 1633 O O . LYS B 1 15 ? 16.078 12.617 1.769 1 98.44 15 LYS B O 1
ATOM 1638 N N . ASN B 1 16 ? 14.164 13.562 2.4 1 98.62 16 ASN B N 1
ATOM 1639 C CA . ASN B 1 16 ? 13.242 12.734 1.622 1 98.62 16 ASN B CA 1
ATOM 1640 C C . ASN B 1 16 ? 13.391 11.258 1.969 1 98.62 16 ASN B C 1
ATOM 1642 O O . ASN B 1 16 ? 13.156 10.391 1.123 1 98.62 16 ASN B O 1
ATOM 1646 N N . GLY B 1 17 ? 13.852 10.945 3.137 1 98.19 17 GLY B N 1
ATOM 1647 C CA . GLY B 1 17 ? 14.008 9.547 3.504 1 98.19 17 GLY B CA 1
ATOM 1648 C C . GLY B 1 17 ? 15.086 8.836 2.713 1 98.19 17 GLY B C 1
ATOM 1649 O O . GLY B 1 17 ? 15.039 7.617 2.537 1 98.19 17 GLY B O 1
ATOM 1650 N N . LEU B 1 18 ? 16.047 9.555 2.266 1 98.69 18 LEU B N 1
ATOM 1651 C CA . LEU B 1 18 ? 17.125 9.031 1.43 1 98.69 18 LEU B CA 1
ATOM 1652 C C . LEU B 1 18 ? 17.875 7.914 2.146 1 98.69 18 LEU B C 1
ATOM 1654 O O . LEU B 1 18 ? 18.344 6.965 1.511 1 98.69 18 LEU B O 1
ATOM 1658 N N . GLY B 1 19 ? 18.062 8.039 3.443 1 98.5 19 GLY B N 1
ATOM 1659 C CA . GLY B 1 19 ? 18.719 6.984 4.195 1 98.5 19 GLY B CA 1
ATOM 1660 C C . GLY B 1 19 ? 18.047 5.633 4.027 1 98.5 19 GLY B C 1
ATOM 1661 O O . GLY B 1 19 ? 18.719 4.609 3.906 1 98.5 19 GLY B O 1
ATOM 1662 N N . PHE B 1 20 ? 16.75 5.574 3.979 1 98.5 20 PHE B N 1
ATOM 1663 C CA . PHE B 1 20 ? 15.992 4.34 3.82 1 98.5 20 PHE B CA 1
ATOM 1664 C C . PHE B 1 20 ? 16.109 3.811 2.396 1 98.5 20 PHE B C 1
ATOM 1666 O O . PHE B 1 20 ? 16.25 2.602 2.188 1 98.5 20 PHE B O 1
ATOM 1673 N N . ILE B 1 21 ? 16.016 4.719 1.403 1 98.81 21 ILE B N 1
ATOM 1674 C CA . ILE B 1 21 ? 16.125 4.312 0.007 1 98.81 21 ILE B CA 1
ATOM 1675 C C . ILE B 1 21 ? 17.516 3.736 -0.254 1 98.81 21 ILE B C 1
ATOM 1677 O O . ILE B 1 21 ? 17.656 2.697 -0.906 1 98.81 21 ILE B O 1
ATOM 1681 N N . LEU B 1 22 ? 18.547 4.355 0.23 1 98.81 22 LEU B N 1
ATOM 1682 C CA . LEU B 1 22 ? 19.906 3.865 0.063 1 98.81 22 LEU B CA 1
ATOM 1683 C C . LEU B 1 22 ? 20.109 2.537 0.789 1 98.81 22 LEU B C 1
ATOM 1685 O O . LEU B 1 22 ? 20.781 1.644 0.284 1 98.81 22 LEU B O 1
ATOM 1689 N N . SER B 1 23 ? 19.562 2.486 2 1 98.75 23 SER B N 1
ATOM 1690 C CA . SER B 1 23 ? 19.594 1.211 2.707 1 98.75 23 SER B CA 1
ATOM 1691 C C . SER B 1 23 ? 18.938 0.106 1.887 1 98.75 23 SER B C 1
ATOM 1693 O O . SER B 1 23 ? 19.469 -1.003 1.791 1 98.75 23 SER B O 1
ATOM 1695 N N . GLY B 1 24 ? 17.781 0.4 1.318 1 98.62 24 GLY B N 1
ATOM 1696 C CA . GLY B 1 24 ? 17.141 -0.549 0.418 1 98.62 24 GLY B CA 1
ATOM 1697 C C . GLY B 1 24 ? 18.016 -0.933 -0.76 1 98.62 24 GLY B C 1
ATOM 1698 O O . GLY B 1 24 ? 18.047 -2.098 -1.159 1 98.62 24 GLY B O 1
ATOM 1699 N N . THR B 1 25 ? 18.672 0.036 -1.272 1 98.81 25 THR B N 1
ATOM 1700 C CA . THR B 1 25 ? 19.578 -0.213 -2.391 1 98.81 25 THR B CA 1
ATOM 1701 C C . THR B 1 25 ? 20.656 -1.221 -2 1 98.81 25 THR B C 1
ATOM 1703 O O . THR B 1 25 ? 20.938 -2.168 -2.742 1 98.81 25 THR B O 1
ATOM 1706 N N . VAL B 1 26 ? 21.234 -1.032 -0.879 1 98.81 26 VAL B N 1
ATOM 1707 C CA . VAL B 1 26 ? 22.266 -1.94 -0.393 1 98.81 26 VAL B CA 1
ATOM 1708 C C . VAL B 1 26 ? 21.672 -3.332 -0.185 1 98.81 26 VAL B C 1
ATOM 1710 O O . VAL B 1 26 ? 22.266 -4.332 -0.606 1 98.81 26 VAL B O 1
ATOM 1713 N N . VAL B 1 27 ? 20.516 -3.412 0.452 1 98.81 27 VAL B N 1
ATOM 1714 C CA . VAL B 1 27 ? 19.875 -4.688 0.754 1 98.81 27 VAL B CA 1
ATOM 1715 C C . VAL B 1 27 ? 19.547 -5.422 -0.543 1 98.81 27 VAL B C 1
ATOM 1717 O O . VAL B 1 27 ? 19.828 -6.617 -0.673 1 98.81 27 VAL B O 1
ATOM 1720 N N . TRP B 1 28 ? 18.984 -4.77 -1.554 1 98.88 28 TRP B N 1
ATOM 1721 C CA . TRP B 1 28 ? 18.625 -5.414 -2.812 1 98.88 28 TRP B CA 1
ATOM 1722 C C . TRP B 1 28 ? 19.875 -5.824 -3.592 1 98.88 28 TRP B C 1
ATOM 1724 O O . TRP B 1 28 ? 19.859 -6.812 -4.328 1 98.88 28 TRP B O 1
ATOM 1734 N N . LEU B 1 29 ? 20.953 -5.059 -3.408 1 98.81 29 LEU B N 1
ATOM 1735 C CA . LEU B 1 29 ? 22.234 -5.484 -3.977 1 98.81 29 LEU B CA 1
ATOM 1736 C C . LEU B 1 29 ? 22.703 -6.785 -3.34 1 98.81 29 LEU B C 1
ATOM 1738 O O . LEU B 1 29 ? 23.172 -7.691 -4.035 1 98.81 29 LEU B O 1
ATOM 1742 N N . LEU B 1 30 ? 22.594 -6.859 -2.033 1 98.88 30 LEU B N 1
ATOM 1743 C CA . LEU B 1 30 ? 22.953 -8.094 -1.334 1 98.88 30 LEU B CA 1
ATOM 1744 C C . LEU B 1 30 ? 22.078 -9.25 -1.792 1 98.88 30 LEU B C 1
ATOM 1746 O O . LEU B 1 30 ? 22.562 -10.367 -1.975 1 98.88 30 LEU B O 1
ATOM 1750 N N . ILE B 1 31 ? 20.797 -9.016 -1.986 1 98.88 31 ILE B N 1
ATOM 1751 C CA . ILE B 1 31 ? 19.891 -10.039 -2.492 1 98.88 31 ILE B CA 1
ATOM 1752 C C . ILE B 1 31 ? 20.328 -10.484 -3.885 1 98.88 31 ILE B C 1
ATOM 1754 O O . ILE B 1 31 ? 20.281 -11.672 -4.211 1 98.88 31 ILE B O 1
ATOM 1758 N N . THR B 1 32 ? 20.766 -9.492 -4.719 1 98.81 32 THR B N 1
ATOM 1759 C CA . THR B 1 32 ? 21.297 -9.836 -6.035 1 98.81 32 THR B CA 1
ATOM 1760 C C . THR B 1 32 ? 22.438 -10.844 -5.91 1 98.81 32 THR B C 1
ATOM 1762 O O . THR B 1 32 ? 22.453 -11.859 -6.613 1 98.81 32 THR B O 1
ATOM 1765 N N . PHE B 1 33 ? 23.312 -10.594 -5.008 1 98.69 33 PHE B N 1
ATOM 1766 C CA . PHE B 1 33 ? 24.453 -11.492 -4.805 1 98.69 33 PHE B CA 1
ATOM 1767 C C . PHE B 1 33 ? 23.984 -12.867 -4.352 1 98.69 33 PHE B C 1
ATOM 1769 O O . PHE B 1 33 ? 24.484 -13.891 -4.82 1 98.69 33 PHE B O 1
ATOM 1776 N N . ILE B 1 34 ? 23.062 -12.922 -3.439 1 98.75 34 ILE B N 1
ATOM 1777 C CA . ILE B 1 34 ? 22.516 -14.18 -2.945 1 98.75 34 ILE B CA 1
ATOM 1778 C C . ILE B 1 34 ? 21.953 -14.992 -4.109 1 98.75 34 ILE B C 1
ATOM 1780 O O . ILE B 1 34 ? 22.188 -16.203 -4.203 1 98.75 34 ILE B O 1
ATOM 1784 N N . PHE B 1 35 ? 21.25 -14.352 -5.062 1 98.56 35 PHE B N 1
ATOM 1785 C CA . PHE B 1 35 ? 20.578 -15.039 -6.156 1 98.56 35 PHE B CA 1
ATOM 1786 C C . PHE B 1 35 ? 21.562 -15.453 -7.234 1 98.56 35 PHE B C 1
ATOM 1788 O O . PHE B 1 35 ? 21.234 -16.219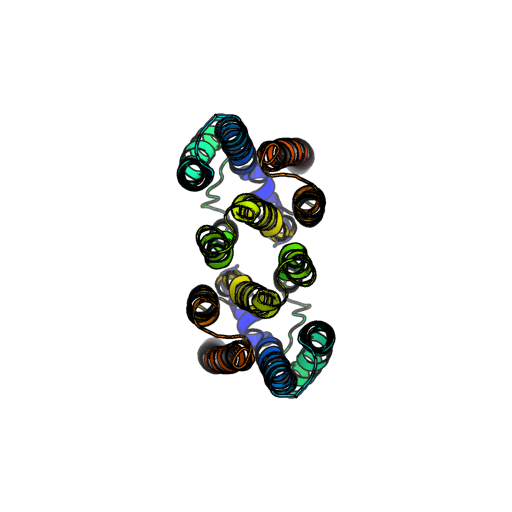 -8.141 1 98.56 35 PHE B O 1
ATOM 1795 N N . LEU B 1 36 ? 22.844 -14.953 -7.129 1 98.38 36 LEU B N 1
ATOM 1796 C CA . LEU B 1 36 ? 23.906 -15.375 -8.031 1 98.38 36 LEU B CA 1
ATOM 1797 C C . LEU B 1 36 ? 24.625 -16.594 -7.484 1 98.38 36 LEU B C 1
ATOM 1799 O O . LEU B 1 36 ? 25.344 -17.281 -8.211 1 98.38 36 LEU B O 1
ATOM 1803 N N . LEU B 1 37 ? 24.422 -16.859 -6.242 1 98 37 LEU B N 1
ATOM 1804 C CA . LEU B 1 37 ? 25.094 -17.984 -5.602 1 98 37 LEU B CA 1
ATOM 1805 C C . LEU B 1 37 ? 24.375 -19.297 -5.895 1 98 37 LEU B C 1
ATOM 1807 O O . LEU B 1 37 ? 23.188 -19.297 -6.188 1 98 37 LEU B O 1
ATOM 1811 N N . PRO B 1 38 ? 25.078 -20.406 -5.867 1 97.38 38 PRO B N 1
ATOM 1812 C CA . PRO B 1 38 ? 24.484 -21.703 -6.219 1 97.38 38 PRO B CA 1
ATOM 1813 C C . PRO B 1 38 ? 23.672 -22.312 -5.074 1 97.38 38 PRO B C 1
ATOM 1815 O O . PRO B 1 38 ? 23.844 -23.484 -4.758 1 97.38 38 PRO B O 1
ATOM 1818 N N . PHE B 1 39 ? 22.797 -21.609 -4.41 1 97.69 39 PHE B N 1
ATOM 1819 C CA . PHE B 1 39 ? 21.891 -22.094 -3.385 1 97.69 39 PHE B CA 1
ATOM 1820 C C . PHE B 1 39 ? 20.594 -22.594 -4.008 1 97.69 39 PHE B C 1
ATOM 1822 O O . PHE B 1 39 ? 20.281 -22.25 -5.156 1 97.69 39 PHE B O 1
ATOM 1829 N N . SER B 1 40 ? 19.953 -23.547 -3.287 1 97.81 40 SER B N 1
ATOM 1830 C CA . SER B 1 40 ? 18.594 -23.906 -3.713 1 97.81 40 SER B CA 1
ATOM 1831 C C . SER B 1 40 ? 17.672 -22.688 -3.695 1 97.81 40 SER B C 1
ATOM 1833 O O . SER B 1 40 ? 17.938 -21.703 -2.994 1 97.81 40 SER B O 1
ATOM 1835 N N . LEU B 1 41 ? 16.672 -22.672 -4.527 1 97.94 41 LEU B N 1
ATOM 1836 C CA . LEU B 1 41 ? 15.719 -21.578 -4.594 1 97.94 41 LEU B CA 1
ATOM 1837 C C . LEU B 1 41 ? 15.094 -21.312 -3.229 1 97.94 41 LEU B C 1
ATOM 1839 O O . LEU B 1 41 ? 14.891 -20.156 -2.846 1 97.94 41 LEU B O 1
ATOM 1843 N N . GLN B 1 42 ? 14.789 -22.328 -2.469 1 97.94 42 GLN B N 1
ATOM 1844 C CA . GLN B 1 42 ? 14.234 -22.188 -1.126 1 97.94 42 GLN B CA 1
ATOM 1845 C C . GLN B 1 42 ? 15.188 -21.422 -0.212 1 97.94 42 GLN B C 1
ATOM 1847 O O . GLN B 1 42 ? 14.766 -20.516 0.51 1 97.94 42 GLN B O 1
ATOM 1852 N N . THR B 1 43 ? 16.406 -21.781 -0.225 1 98.44 43 THR B N 1
ATOM 1853 C CA . THR B 1 43 ? 17.422 -21.109 0.588 1 98.44 43 THR B CA 1
ATOM 1854 C C . THR B 1 43 ? 17.578 -19.656 0.178 1 98.44 43 THR B C 1
ATOM 1856 O O . THR B 1 43 ? 17.688 -18.766 1.033 1 98.44 43 THR B O 1
ATOM 1859 N N . LYS B 1 44 ? 17.625 -19.406 -1.127 1 98.62 44 LYS B N 1
ATOM 1860 C CA . LYS B 1 44 ? 17.703 -18.031 -1.624 1 98.62 44 LYS B CA 1
ATOM 1861 C C . LYS B 1 44 ? 16.547 -17.188 -1.091 1 98.62 44 LYS B C 1
ATOM 1863 O O . LYS B 1 44 ? 16.75 -16.062 -0.632 1 98.62 44 LYS B O 1
ATOM 1868 N N . ASN B 1 45 ? 15.344 -17.766 -1.124 1 98.69 45 ASN B N 1
ATOM 1869 C CA . ASN B 1 45 ? 14.156 -17.062 -0.659 1 98.69 45 ASN B CA 1
ATOM 1870 C C . ASN B 1 45 ? 14.227 -16.766 0.837 1 98.69 45 ASN B C 1
ATOM 1872 O O . ASN B 1 45 ? 13.836 -15.68 1.281 1 98.69 45 ASN B O 1
ATOM 1876 N N . ILE B 1 46 ? 14.75 -17.672 1.595 1 98.62 46 ILE B N 1
ATOM 1877 C CA . ILE B 1 46 ? 14.891 -17.484 3.035 1 98.62 46 ILE B CA 1
ATOM 1878 C C . ILE B 1 46 ? 15.914 -16.391 3.316 1 98.62 46 ILE B C 1
ATOM 1880 O O . ILE B 1 46 ? 15.672 -15.5 4.133 1 98.62 46 ILE B O 1
ATOM 1884 N N . PHE B 1 47 ? 17.016 -16.391 2.652 1 98.62 47 PHE B N 1
ATOM 1885 C CA . PHE B 1 47 ? 18.047 -15.367 2.832 1 98.62 47 PHE B CA 1
ATOM 1886 C C . PHE B 1 47 ? 17.547 -14 2.402 1 98.62 47 PHE B C 1
ATOM 1888 O O . PHE B 1 47 ? 17.875 -12.984 3.018 1 98.62 47 PHE B O 1
ATOM 1895 N N . MET B 1 48 ? 16.781 -13.992 1.301 1 98.56 48 MET B N 1
ATOM 1896 C CA . MET B 1 48 ? 16.188 -12.734 0.863 1 98.56 48 MET B CA 1
ATOM 1897 C C . MET B 1 48 ? 15.344 -12.109 1.973 1 98.56 48 MET B C 1
ATOM 1899 O O . MET B 1 48 ? 15.492 -10.93 2.285 1 98.56 48 MET B O 1
ATOM 1903 N N . LEU B 1 49 ? 14.531 -12.961 2.6 1 97.31 49 LEU B N 1
ATOM 1904 C CA . LEU B 1 49 ? 13.695 -12.469 3.693 1 97.31 49 LEU B CA 1
ATOM 1905 C C . LEU B 1 49 ? 14.555 -12.031 4.875 1 97.31 49 LEU B C 1
ATOM 1907 O O . LEU B 1 49 ? 14.266 -11.016 5.516 1 97.31 49 LEU B O 1
ATOM 1911 N N . ALA B 1 50 ? 15.578 -12.719 5.176 1 97.38 50 ALA B N 1
ATOM 1912 C CA . ALA B 1 50 ? 16.469 -12.375 6.277 1 97.38 50 ALA B CA 1
ATOM 1913 C C . ALA B 1 50 ? 17.172 -11.039 6.027 1 97.38 50 ALA B C 1
ATOM 1915 O O . ALA B 1 50 ? 17.359 -10.25 6.957 1 97.38 50 ALA B O 1
ATOM 1916 N N . MET B 1 51 ? 17.562 -10.742 4.805 1 97.19 51 MET B N 1
ATOM 1917 C CA . MET B 1 51 ? 18.266 -9.508 4.449 1 97.19 51 MET B CA 1
ATOM 1918 C C . MET B 1 51 ? 17.391 -8.289 4.715 1 97.19 51 MET B C 1
ATOM 1920 O O . MET B 1 51 ? 17.891 -7.195 4.953 1 97.19 51 MET B O 1
ATOM 1924 N N . THR B 1 52 ? 16.016 -8.477 4.621 1 92.94 52 THR B N 1
ATOM 1925 C CA . THR B 1 52 ? 15.141 -7.344 4.871 1 92.94 52 THR B CA 1
ATOM 1926 C C . THR B 1 52 ? 15.297 -6.84 6.301 1 92.94 52 THR B C 1
ATOM 1928 O O . THR B 1 52 ? 15.078 -5.656 6.578 1 92.94 52 THR B O 1
ATOM 1931 N N . GLY B 1 53 ? 15.68 -7.73 7.234 1 95.06 53 GLY B N 1
ATOM 1932 C CA . GLY B 1 53 ? 15.914 -7.348 8.617 1 95.06 53 GLY B CA 1
ATOM 1933 C C . GLY B 1 53 ? 17.047 -6.348 8.773 1 95.06 53 GLY B C 1
ATOM 1934 O O . GLY B 1 53 ? 17.094 -5.617 9.766 1 95.06 53 GLY B O 1
ATOM 1935 N N . LEU B 1 54 ? 17.938 -6.207 7.785 1 97.19 54 LEU B N 1
ATOM 1936 C CA . LEU B 1 54 ? 19.078 -5.301 7.824 1 97.19 54 LEU B CA 1
ATOM 1937 C C . LEU B 1 54 ? 18.672 -3.893 7.41 1 97.19 54 LEU B C 1
ATOM 1939 O O . LEU B 1 54 ? 19.406 -2.932 7.656 1 97.19 54 LEU B O 1
ATOM 1943 N N . LEU B 1 55 ? 17.5 -3.826 6.82 1 97.25 55 LEU B N 1
ATOM 1944 C CA . LEU B 1 55 ? 17.125 -2.564 6.195 1 97.25 55 LEU B CA 1
ATOM 1945 C C . LEU B 1 55 ? 17.031 -1.45 7.234 1 97.25 55 LEU B C 1
ATOM 1947 O O . LEU B 1 55 ? 17.641 -0.391 7.066 1 97.25 55 LEU B O 1
ATOM 1951 N N . PHE B 1 56 ? 16.422 -1.77 8.328 1 96.25 56 PHE B N 1
ATOM 1952 C CA . PHE B 1 56 ? 16.156 -0.712 9.297 1 96.25 56 PHE B CA 1
ATOM 1953 C C . PHE B 1 56 ? 17.438 -0.265 9.977 1 96.25 56 PHE B C 1
ATOM 1955 O O . PHE B 1 56 ? 17.75 0.929 10.016 1 96.25 56 PHE B O 1
ATOM 1962 N N . PRO B 1 57 ? 18.219 -1.165 10.539 1 97.75 57 PRO B N 1
ATOM 1963 C CA . PRO B 1 57 ? 19.5 -0.758 11.125 1 97.75 57 PRO B CA 1
ATOM 1964 C C . PRO B 1 57 ? 20.391 -0 10.141 1 97.75 57 PRO B C 1
ATOM 1966 O O . PRO B 1 57 ? 21.016 0.997 10.516 1 97.75 57 PRO B O 1
ATOM 1969 N N . LEU B 1 58 ? 20.453 -0.414 8.953 1 98.5 58 LEU B N 1
ATOM 1970 C CA . LEU B 1 58 ? 21.25 0.274 7.934 1 98.5 58 LEU B CA 1
ATOM 1971 C C . LEU B 1 58 ? 20.688 1.664 7.66 1 98.5 58 LEU B C 1
ATOM 1973 O O . LEU B 1 58 ? 21.438 2.619 7.477 1 98.5 58 LEU B O 1
ATOM 1977 N N . ALA B 1 59 ? 19.375 1.771 7.582 1 98.25 59 ALA B N 1
ATOM 1978 C CA . ALA B 1 59 ? 18.719 3.049 7.312 1 98.25 59 ALA B CA 1
ATOM 1979 C C . ALA B 1 59 ? 19.047 4.07 8.398 1 98.25 59 ALA B C 1
ATOM 1981 O O . ALA B 1 59 ? 19.312 5.234 8.109 1 98.25 59 ALA B O 1
ATOM 1982 N N . VAL B 1 60 ? 19 3.609 9.641 1 97.38 60 VAL B N 1
ATOM 1983 C CA . VAL B 1 60 ? 19.328 4.484 10.766 1 97.38 60 VAL B CA 1
ATOM 1984 C C . VAL B 1 60 ? 20.781 4.922 10.664 1 97.38 60 VAL B C 1
ATOM 1986 O O . VAL B 1 60 ? 21.094 6.105 10.828 1 97.38 60 VAL B O 1
ATOM 1989 N N . GLY B 1 61 ? 21.672 4 10.422 1 98.38 61 GLY B N 1
ATOM 1990 C CA . GLY B 1 61 ? 23.078 4.32 10.273 1 98.38 61 GLY B CA 1
ATOM 1991 C C . GLY B 1 61 ? 23.359 5.297 9.148 1 98.38 61 GLY B C 1
ATOM 1992 O O . GLY B 1 61 ? 24.031 6.305 9.344 1 98.38 61 GLY B O 1
ATOM 1993 N N . ILE B 1 62 ? 22.797 5.039 8.016 1 98.56 62 ILE B N 1
ATOM 1994 C CA . ILE B 1 62 ? 23.031 5.883 6.844 1 98.56 62 ILE B CA 1
ATOM 1995 C C . ILE B 1 62 ? 22.406 7.262 7.074 1 98.56 62 ILE B C 1
ATOM 1997 O O . ILE B 1 62 ? 23.016 8.281 6.727 1 98.56 62 ILE B O 1
ATOM 2001 N N . SER B 1 63 ? 21.219 7.293 7.629 1 98.31 63 SER B N 1
ATOM 2002 C CA . SER B 1 63 ? 20.594 8.57 7.934 1 98.31 63 SER B CA 1
ATOM 2003 C C . SER B 1 63 ? 21.453 9.398 8.883 1 98.31 63 SER B C 1
ATOM 2005 O O . SER B 1 63 ? 21.547 10.625 8.742 1 98.31 63 SER B O 1
ATOM 2007 N N . SER B 1 64 ? 22.047 8.688 9.852 1 98.25 64 SER B N 1
ATOM 2008 C CA . SER B 1 64 ? 22.922 9.375 10.789 1 98.25 64 SER B CA 1
ATOM 2009 C C . SER B 1 64 ? 24.125 9.969 10.078 1 98.25 64 SER B C 1
ATOM 2011 O O . SER B 1 64 ? 24.516 11.117 10.336 1 98.25 64 SER B O 1
ATOM 2013 N N . ILE B 1 65 ? 24.734 9.242 9.242 1 98.31 65 ILE B N 1
ATOM 2014 C CA . ILE B 1 65 ? 25.891 9.703 8.484 1 98.31 65 ILE B CA 1
ATOM 2015 C C . ILE B 1 65 ? 25.5 10.914 7.633 1 98.31 65 ILE B C 1
ATOM 2017 O O . ILE B 1 65 ? 26.281 11.875 7.527 1 98.31 65 ILE B O 1
ATOM 2021 N N . MET B 1 66 ? 24.281 10.961 7.129 1 98.19 66 MET B N 1
ATOM 2022 C CA . MET B 1 66 ? 23.797 12.031 6.266 1 98.19 66 MET B CA 1
ATOM 2023 C C . MET B 1 66 ? 23.25 13.195 7.094 1 98.19 66 MET B C 1
ATOM 2025 O O . MET B 1 66 ? 22.859 14.227 6.543 1 98.19 66 MET B O 1
ATOM 2029 N N . LYS B 1 67 ? 23.219 12.953 8.406 1 97.81 67 LYS B N 1
ATOM 2030 C CA . LYS B 1 67 ? 22.656 13.945 9.32 1 97.81 67 LYS B CA 1
ATOM 2031 C C . LYS B 1 67 ? 21.203 14.258 8.977 1 97.81 67 LYS B C 1
ATOM 2033 O O . LYS B 1 67 ? 20.812 15.422 8.93 1 97.81 67 LYS B O 1
ATOM 2038 N N . ALA B 1 68 ? 20.531 13.219 8.594 1 98.12 68 ALA B N 1
ATOM 2039 C CA . ALA B 1 68 ? 19.109 13.328 8.32 1 98.12 68 ALA B CA 1
ATOM 2040 C C . ALA B 1 68 ? 18.281 12.992 9.562 1 98.12 68 ALA B C 1
ATOM 2042 O O . ALA B 1 68 ? 18.547 12.008 10.25 1 98.12 68 ALA B O 1
ATOM 2043 N N . ASP B 1 69 ? 17.297 13.812 9.859 1 97.31 69 ASP B N 1
ATOM 2044 C CA . ASP B 1 69 ? 16.359 13.547 10.953 1 97.31 69 ASP B CA 1
ATOM 2045 C C . ASP B 1 69 ? 15.141 12.781 10.453 1 97.31 69 ASP B C 1
ATOM 2047 O O . ASP B 1 69 ? 14.094 13.375 10.195 1 97.31 69 ASP B O 1
ATOM 2051 N N . TRP B 1 70 ? 15.273 11.5 10.477 1 93.56 70 TRP B N 1
ATOM 2052 C CA . TRP B 1 70 ? 14.219 10.68 9.875 1 93.56 70 TRP B CA 1
ATOM 2053 C C . TRP B 1 70 ? 13.055 10.5 10.852 1 93.56 70 TRP B C 1
ATOM 2055 O O . TRP B 1 70 ? 11.945 10.156 10.438 1 93.56 70 TRP B O 1
ATOM 2065 N N . LYS B 1 71 ? 13.211 10.672 12.117 1 93.69 71 LYS B N 1
ATOM 2066 C CA . LYS B 1 71 ? 12.148 10.516 13.109 1 93.69 71 LYS B CA 1
ATOM 2067 C C . LYS B 1 71 ? 11.18 11.695 13.078 1 93.69 71 LYS B C 1
ATOM 2069 O O . LYS B 1 71 ? 10 11.539 13.391 1 93.69 71 LYS B O 1
ATOM 2074 N N . LEU B 1 72 ? 11.625 12.805 12.766 1 95.75 72 LEU B N 1
ATOM 2075 C CA . LEU B 1 72 ? 10.836 14.023 12.641 1 95.75 72 LEU B CA 1
ATOM 2076 C C . LEU B 1 72 ? 10.047 14.289 13.922 1 95.75 72 LEU B C 1
ATOM 2078 O O . LEU B 1 72 ? 8.844 14.555 13.875 1 95.75 72 LEU B O 1
ATOM 2082 N N . GLU B 1 73 ? 10.633 14.172 15.055 1 92 73 GLU B N 1
ATOM 2083 C CA . GLU B 1 73 ? 9.961 14.211 16.344 1 92 73 GLU B CA 1
ATOM 2084 C C . GLU B 1 73 ? 9.188 15.508 16.531 1 92 73 GLU B C 1
ATOM 2086 O O . GLU B 1 73 ? 8.117 15.523 17.141 1 92 73 GLU B O 1
ATOM 2091 N N . LYS B 1 74 ? 9.641 16.656 15.945 1 93.38 74 LYS B N 1
ATOM 2092 C CA . LYS B 1 74 ? 9 17.953 16.141 1 93.38 74 LYS B CA 1
ATOM 2093 C C . LYS B 1 74 ? 8.008 18.25 15.031 1 93.38 74 LYS B C 1
ATOM 2095 O O . LYS B 1 74 ? 7.348 19.297 15.039 1 93.38 74 LYS B O 1
ATOM 2100 N N . ASN B 1 75 ? 7.918 17.375 14.07 1 95.81 75 ASN B N 1
ATOM 2101 C CA . ASN B 1 75 ? 6.957 17.5 12.984 1 95.81 75 ASN B CA 1
ATOM 2102 C C . ASN B 1 75 ? 5.68 16.719 13.266 1 95.81 75 ASN B C 1
ATOM 2104 O O . ASN B 1 75 ? 5.727 15.508 13.461 1 95.81 75 ASN B O 1
ATOM 2108 N N . PRO B 1 76 ? 4.57 17.328 13.25 1 94.38 76 PRO B N 1
ATOM 2109 C CA . PRO B 1 76 ? 3.316 16.656 13.586 1 94.38 76 PRO B CA 1
ATOM 2110 C C . PRO B 1 76 ? 2.98 15.516 12.633 1 94.38 76 PRO B C 1
ATOM 2112 O O . PRO B 1 76 ? 2.158 14.656 12.961 1 94.38 76 PRO B O 1
ATOM 2115 N N . LEU B 1 77 ? 3.588 15.43 11.461 1 95.06 77 LEU B N 1
ATOM 2116 C CA . LEU B 1 77 ? 3.324 14.375 10.484 1 95.06 77 LEU B CA 1
ATOM 2117 C C . LEU B 1 77 ? 4.234 13.18 10.711 1 95.06 77 LEU B C 1
ATOM 2119 O O . LEU B 1 77 ? 4.176 12.195 9.969 1 95.06 77 LEU B O 1
ATOM 2123 N N . ASN B 1 78 ? 5.023 13.195 11.711 1 91.5 78 ASN B N 1
ATOM 2124 C CA . ASN B 1 78 ? 6.105 12.234 11.898 1 91.5 78 ASN B CA 1
ATOM 2125 C C . ASN B 1 78 ? 5.578 10.805 11.953 1 91.5 78 ASN B C 1
ATOM 2127 O O . ASN B 1 78 ? 6.234 9.875 11.469 1 91.5 78 ASN B O 1
ATOM 2131 N N . LYS B 1 79 ? 4.375 10.562 12.43 1 94.31 79 LYS B N 1
ATOM 2132 C CA . LYS B 1 79 ? 3.852 9.211 12.578 1 94.31 79 LYS B CA 1
ATOM 2133 C C . LYS B 1 79 ? 3.346 8.664 11.25 1 94.31 79 LYS B C 1
ATOM 2135 O O . LYS B 1 79 ? 3.26 7.449 11.062 1 94.31 79 LYS B O 1
ATOM 2140 N N . LEU B 1 80 ? 3.029 9.547 10.344 1 96.81 80 LEU B N 1
ATOM 2141 C CA . LEU B 1 80 ? 2.52 9.117 9.039 1 96.81 80 LEU B CA 1
ATOM 2142 C C . LEU B 1 80 ? 3.598 8.375 8.258 1 96.81 80 LEU B C 1
ATOM 2144 O O . LEU B 1 80 ? 3.338 7.316 7.684 1 96.81 80 LEU B O 1
ATOM 2148 N N . GLY B 1 81 ? 4.828 8.922 8.227 1 95 81 GLY B N 1
ATOM 2149 C CA . GLY B 1 81 ? 5.914 8.258 7.527 1 95 81 GLY B CA 1
ATOM 2150 C C . GLY B 1 81 ? 6.141 6.832 7.984 1 95 81 GLY B C 1
ATOM 2151 O O . GLY B 1 81 ? 6.32 5.93 7.164 1 95 81 GLY B O 1
ATOM 2152 N N . LEU B 1 82 ? 6.141 6.664 9.242 1 93.75 82 LEU B N 1
ATOM 2153 C CA . LEU B 1 82 ? 6.336 5.332 9.812 1 93.75 82 LEU B CA 1
ATOM 2154 C C . LEU B 1 82 ? 5.156 4.422 9.469 1 93.75 82 LEU B C 1
ATOM 2156 O O . LEU B 1 82 ? 5.348 3.246 9.156 1 93.75 82 LEU B O 1
ATOM 2160 N N . THR B 1 83 ? 3.969 4.938 9.547 1 97.44 83 THR B N 1
ATOM 2161 C CA . THR B 1 83 ? 2.771 4.184 9.195 1 97.44 83 THR B CA 1
ATOM 2162 C C . THR B 1 83 ? 2.852 3.682 7.754 1 97.44 83 THR B C 1
ATOM 2164 O O . THR B 1 83 ? 2.561 2.516 7.48 1 97.44 83 THR B O 1
ATOM 2167 N N . LEU B 1 84 ? 3.275 4.527 6.867 1 97.94 84 LEU B N 1
ATOM 2168 C CA . LEU B 1 84 ? 3.404 4.168 5.461 1 97.94 84 LEU B CA 1
ATOM 2169 C C . LEU B 1 84 ? 4.469 3.094 5.27 1 97.94 84 LEU B C 1
ATOM 2171 O O . LEU B 1 84 ? 4.316 2.203 4.43 1 97.94 84 LEU B O 1
ATOM 2175 N N . ASN B 1 85 ? 5.523 3.188 6.059 1 95.31 85 ASN B N 1
ATOM 2176 C CA . ASN B 1 85 ? 6.582 2.186 6 1 95.31 85 ASN B CA 1
ATOM 2177 C C . ASN B 1 85 ? 6.082 0.815 6.445 1 95.31 85 ASN B C 1
ATOM 2179 O O . ASN B 1 85 ? 6.387 -0.198 5.816 1 95.31 85 ASN B O 1
ATOM 2183 N N . PHE B 1 86 ? 5.297 0.761 7.453 1 95.88 86 PHE B N 1
ATOM 2184 C CA . PHE B 1 86 ? 4.797 -0.491 8.008 1 95.88 86 PHE B CA 1
ATOM 2185 C C . PHE B 1 86 ? 3.684 -1.063 7.141 1 95.88 86 PHE B C 1
ATOM 2187 O O . PHE B 1 86 ? 3.438 -2.271 7.152 1 95.88 86 PHE B O 1
ATOM 2194 N N . ALA B 1 87 ? 3.043 -0.211 6.398 1 97.75 87 ALA B N 1
ATOM 2195 C CA . ALA B 1 87 ? 1.927 -0.64 5.559 1 97.75 87 ALA B CA 1
ATOM 2196 C C . ALA B 1 87 ? 2.363 -1.722 4.578 1 97.75 87 ALA B C 1
ATOM 2198 O O . ALA B 1 87 ? 1.582 -2.613 4.234 1 97.75 87 ALA B O 1
ATOM 2199 N N . GLN B 1 88 ? 3.6 -1.682 4.137 1 97.25 88 GLN B N 1
ATOM 2200 C CA . GLN B 1 88 ? 4.051 -2.656 3.148 1 97.25 88 GLN B CA 1
ATOM 2201 C C . GLN B 1 88 ? 3.986 -4.074 3.707 1 97.25 88 GLN B C 1
ATOM 2203 O O . GLN B 1 88 ? 3.77 -5.031 2.961 1 97.25 88 GLN B O 1
ATOM 2208 N N . PHE B 1 89 ? 4.121 -4.273 5.023 1 97.69 89 PHE B N 1
ATOM 2209 C CA . PHE B 1 89 ? 4.152 -5.594 5.641 1 97.69 89 PHE B CA 1
ATOM 2210 C C . PHE B 1 89 ? 2.783 -6.258 5.57 1 97.69 89 PHE B C 1
ATOM 2212 O O . PHE B 1 89 ? 2.68 -7.484 5.613 1 97.69 89 PHE B O 1
ATOM 2219 N N . ILE B 1 90 ? 1.771 -5.465 5.414 1 98.62 90 ILE B N 1
ATOM 2220 C CA . ILE B 1 90 ? 0.417 -6.004 5.359 1 98.62 90 ILE B CA 1
ATOM 2221 C C . ILE B 1 90 ? 0.213 -6.746 4.039 1 98.62 90 ILE B C 1
ATOM 2223 O O . ILE B 1 90 ? -0.691 -7.578 3.922 1 98.62 90 ILE B O 1
ATOM 2227 N N . TYR B 1 91 ? 1.059 -6.531 3.07 1 98.62 91 TYR B N 1
ATOM 2228 C CA . TYR B 1 91 ? 0.987 -7.207 1.779 1 98.62 91 TYR B CA 1
ATOM 2229 C C . TYR B 1 91 ? 1.83 -8.477 1.778 1 98.62 91 TYR B C 1
ATOM 2231 O O . TYR B 1 91 ? 1.783 -9.258 0.827 1 98.62 91 TYR B O 1
ATOM 2239 N N . PHE B 1 92 ? 2.551 -8.812 2.887 1 98.12 92 PHE B N 1
ATOM 2240 C CA . PHE B 1 92 ? 3.518 -9.906 2.926 1 98.12 92 PHE B CA 1
ATOM 2241 C C . PHE B 1 92 ? 2.812 -11.258 2.852 1 98.12 92 PHE B C 1
ATOM 2243 O O . PHE B 1 92 ? 3.396 -12.242 2.398 1 98.12 92 PHE B O 1
ATOM 2250 N N . PRO B 1 93 ? 1.613 -11.328 3.287 1 98.44 93 PRO B N 1
ATOM 2251 C CA . PRO B 1 93 ? 0.946 -12.625 3.109 1 98.44 93 PRO B CA 1
ATOM 2252 C C . PRO B 1 93 ? 0.99 -13.117 1.665 1 98.44 93 PRO B C 1
ATOM 2254 O O . PRO B 1 93 ? 1.03 -14.32 1.423 1 98.44 93 PRO B O 1
ATOM 2257 N N . ILE B 1 94 ? 1.033 -12.195 0.649 1 98.25 94 ILE B N 1
ATOM 2258 C CA . ILE B 1 94 ? 1.2 -12.594 -0.745 1 98.25 94 ILE B CA 1
ATOM 2259 C C . ILE B 1 94 ? 2.58 -13.219 -0.943 1 98.25 94 ILE B C 1
ATOM 2261 O O . ILE B 1 94 ? 2.719 -14.219 -1.646 1 98.25 94 ILE B O 1
ATOM 2265 N N . VAL B 1 95 ? 3.576 -12.625 -0.286 1 97.88 95 VAL B N 1
ATOM 2266 C CA . VAL B 1 95 ? 4.945 -13.125 -0.366 1 97.88 95 VAL B CA 1
ATOM 2267 C C . VAL B 1 95 ? 5.027 -14.516 0.266 1 97.88 95 VAL B C 1
ATOM 2269 O O . VAL B 1 95 ? 5.664 -15.414 -0.282 1 97.88 95 VAL B O 1
ATOM 2272 N N . PHE B 1 96 ? 4.363 -14.727 1.339 1 97.19 96 PHE B N 1
ATOM 2273 C CA . PHE B 1 96 ? 4.375 -16.016 2.01 1 97.19 96 PHE B CA 1
ATOM 2274 C C . PHE B 1 96 ? 3.611 -17.062 1.197 1 97.19 96 PHE B C 1
ATOM 2276 O O . PHE B 1 96 ? 3.996 -18.234 1.159 1 97.19 96 PHE B O 1
ATOM 2283 N N . TRP B 1 97 ? 2.551 -16.625 0.586 1 96.25 97 TRP B N 1
ATOM 2284 C CA . TRP B 1 97 ? 1.875 -17.531 -0.339 1 96.25 97 TRP B CA 1
ATOM 2285 C C . TRP B 1 97 ? 2.83 -18.016 -1.429 1 96.25 97 TRP B C 1
ATOM 2287 O O . TRP B 1 97 ? 2.883 -19.203 -1.737 1 96.25 97 TRP B O 1
ATOM 2297 N N . ALA B 1 98 ? 3.566 -17.062 -1.982 1 97 98 ALA B N 1
ATOM 2298 C CA . ALA B 1 98 ? 4.492 -17.406 -3.059 1 97 98 ALA B CA 1
ATOM 2299 C C . ALA B 1 98 ? 5.582 -18.359 -2.561 1 97 98 ALA B C 1
ATOM 2301 O O . ALA B 1 98 ? 5.996 -19.266 -3.279 1 97 98 ALA B O 1
ATOM 2302 N N . PHE B 1 99 ? 6.031 -18.172 -1.348 1 97 99 PHE B N 1
ATOM 2303 C CA . PHE B 1 99 ? 7.062 -19.016 -0.764 1 97 99 PHE B CA 1
ATOM 2304 C C . PHE B 1 99 ? 6.652 -20.484 -0.825 1 97 99 PHE B C 1
ATOM 2306 O O . PHE B 1 99 ? 7.488 -21.359 -1.069 1 97 99 PHE B O 1
ATOM 2313 N N . ILE B 1 100 ? 5.387 -20.719 -0.652 1 94.75 100 ILE B N 1
ATOM 2314 C CA . ILE B 1 100 ? 4.875 -22.094 -0.565 1 94.75 100 ILE B CA 1
ATOM 2315 C C . ILE B 1 100 ? 4.43 -22.562 -1.947 1 94.75 100 ILE B C 1
ATOM 2317 O O . ILE B 1 100 ? 4.797 -23.656 -2.383 1 94.75 100 ILE B O 1
ATOM 2321 N N . GLU B 1 101 ? 3.775 -21.734 -2.752 1 93.88 101 GLU B N 1
ATOM 2322 C CA . GLU B 1 101 ? 3.055 -22.188 -3.938 1 93.88 101 GLU B CA 1
ATOM 2323 C C . GLU B 1 101 ? 3.816 -21.844 -5.215 1 93.88 101 GLU B C 1
ATOM 2325 O O . GLU B 1 101 ? 3.67 -22.516 -6.234 1 93.88 101 GLU B O 1
ATOM 2330 N N . SER B 1 102 ? 4.57 -20.812 -5.168 1 94.94 102 SER B N 1
ATOM 2331 C CA . SER B 1 102 ? 5.266 -20.344 -6.359 1 94.94 102 SER B CA 1
ATOM 2332 C C . SER B 1 102 ? 6.578 -19.656 -5.992 1 94.94 102 SER B C 1
ATOM 2334 O O . SER B 1 102 ? 6.742 -18.453 -6.223 1 94.94 102 SER B O 1
ATOM 2336 N N . PRO B 1 103 ? 7.574 -20.469 -5.539 1 97 103 PRO B N 1
ATOM 2337 C CA . PRO B 1 103 ? 8.805 -19.891 -5 1 97 103 PRO B CA 1
ATOM 2338 C C . PRO B 1 103 ? 9.57 -19.062 -6.027 1 97 103 PRO B C 1
ATOM 2340 O O . PRO B 1 103 ? 10.258 -18.094 -5.664 1 97 103 PRO B O 1
ATOM 2343 N N . LYS B 1 104 ? 9.453 -19.422 -7.281 1 97.19 104 LYS B N 1
ATOM 2344 C CA . LYS B 1 104 ? 10.117 -18.656 -8.344 1 97.19 104 LYS B CA 1
ATOM 2345 C C . LYS B 1 104 ? 9.633 -17.219 -8.367 1 97.19 104 LYS B C 1
ATOM 2347 O O . LYS B 1 104 ? 10.422 -16.297 -8.625 1 97.19 104 LYS B O 1
ATOM 2352 N N . GLU B 1 105 ? 8.328 -16.953 -8.102 1 97.5 105 GLU B N 1
ATOM 2353 C CA . GLU B 1 105 ? 7.727 -15.641 -8.242 1 97.5 105 GLU B CA 1
ATOM 2354 C C . GLU B 1 105 ? 7.848 -14.836 -6.949 1 97.5 105 GLU B C 1
ATOM 2356 O O . GLU B 1 105 ? 7.52 -13.648 -6.914 1 97.5 105 GLU B O 1
ATOM 2361 N N . MET B 1 106 ? 8.336 -15.469 -5.887 1 98.31 106 MET B N 1
ATOM 2362 C CA . MET B 1 106 ? 8.406 -14.789 -4.598 1 98.31 106 MET B CA 1
ATOM 2363 C C . MET B 1 106 ? 9.195 -13.492 -4.707 1 98.31 106 MET B C 1
ATOM 2365 O O . MET B 1 106 ? 8.758 -12.453 -4.211 1 98.31 106 MET B O 1
ATOM 2369 N N . ILE B 1 107 ? 10.367 -13.547 -5.34 1 98.69 107 ILE B N 1
ATOM 2370 C CA . ILE B 1 107 ? 11.227 -12.375 -5.441 1 98.69 107 ILE B CA 1
ATOM 2371 C C . ILE B 1 107 ? 10.547 -11.297 -6.281 1 98.69 107 ILE B C 1
ATOM 2373 O O . ILE B 1 107 ? 10.719 -10.102 -6.039 1 98.69 107 ILE B O 1
ATOM 2377 N N . ILE B 1 108 ? 9.703 -11.648 -7.277 1 98.62 108 ILE B N 1
ATOM 2378 C CA . ILE B 1 108 ? 8.969 -10.711 -8.125 1 98.62 108 ILE B CA 1
ATOM 2379 C C . ILE B 1 108 ? 7.922 -9.977 -7.293 1 98.62 108 ILE B C 1
ATOM 2381 O O . ILE B 1 108 ? 7.855 -8.742 -7.312 1 98.62 108 ILE B O 1
ATOM 2385 N N . PHE B 1 109 ? 7.137 -10.719 -6.5 1 98.69 109 PHE B N 1
ATOM 2386 C CA . PHE B 1 109 ? 6.113 -10.117 -5.656 1 98.69 109 PHE B CA 1
ATOM 2387 C C . PHE B 1 109 ? 6.742 -9.227 -4.594 1 98.69 109 PHE B C 1
ATOM 2389 O O . PHE B 1 109 ? 6.254 -8.125 -4.328 1 98.69 109 PHE B O 1
ATOM 2396 N N . PHE B 1 110 ? 7.785 -9.711 -4.02 1 98.81 110 PHE B N 1
ATOM 2397 C CA . PHE B 1 110 ? 8.5 -8.953 -3.004 1 98.81 110 PHE B CA 1
ATOM 2398 C C . PHE B 1 110 ? 8.984 -7.621 -3.562 1 98.81 110 PHE B C 1
ATOM 2400 O O . PHE B 1 110 ? 8.844 -6.582 -2.916 1 98.81 110 PHE B O 1
ATOM 2407 N N . ALA B 1 111 ? 9.531 -7.625 -4.742 1 98.81 111 ALA B N 1
ATOM 2408 C CA . ALA B 1 111 ? 10.031 -6.414 -5.387 1 98.81 111 ALA B CA 1
ATOM 2409 C C . ALA B 1 111 ? 8.891 -5.453 -5.711 1 98.81 111 ALA B C 1
ATOM 2411 O O . ALA B 1 111 ? 9.016 -4.242 -5.5 1 98.81 111 ALA B O 1
ATOM 2412 N N . VAL B 1 112 ? 7.789 -5.961 -6.211 1 98.88 112 VAL B N 1
ATOM 2413 C CA . VAL B 1 112 ? 6.641 -5.117 -6.535 1 98.88 112 VAL B CA 1
ATOM 2414 C C . VAL B 1 112 ? 6.117 -4.453 -5.266 1 98.88 112 VAL B C 1
ATOM 2416 O O . VAL B 1 112 ? 5.848 -3.248 -5.25 1 98.88 112 VAL B O 1
ATOM 2419 N N . ILE B 1 113 ? 6.004 -5.191 -4.168 1 98.81 113 ILE B N 1
ATOM 2420 C CA . ILE B 1 113 ? 5.512 -4.664 -2.9 1 98.81 113 ILE B CA 1
ATOM 2421 C C . ILE B 1 113 ? 6.449 -3.566 -2.398 1 98.81 113 ILE B C 1
ATOM 2423 O O . ILE B 1 113 ? 5.996 -2.506 -1.963 1 98.81 113 ILE B O 1
ATOM 2427 N N . THR B 1 114 ? 7.77 -3.826 -2.539 1 98.38 114 THR B N 1
ATOM 2428 C CA . THR B 1 114 ? 8.758 -2.834 -2.145 1 98.38 114 THR B CA 1
ATOM 2429 C C . THR B 1 114 ? 8.586 -1.543 -2.939 1 98.38 114 THR B C 1
ATOM 2431 O O . THR B 1 114 ? 8.562 -0.452 -2.367 1 98.38 114 THR B O 1
ATOM 2434 N N . GLY B 1 115 ? 8.422 -1.624 -4.219 1 98.69 115 GLY B N 1
ATOM 2435 C CA . GLY B 1 115 ? 8.273 -0.45 -5.062 1 98.69 115 GLY B CA 1
ATOM 2436 C C . GLY B 1 115 ? 6.945 0.257 -4.875 1 98.69 115 GLY B C 1
ATOM 2437 O O . GLY B 1 115 ? 6.895 1.486 -4.801 1 98.69 115 GLY B O 1
ATOM 2438 N N . ALA B 1 116 ? 5.863 -0.483 -4.789 1 98.75 116 ALA B N 1
ATOM 2439 C CA . ALA B 1 116 ? 4.508 0.06 -4.75 1 98.75 116 ALA B CA 1
ATOM 2440 C C . ALA B 1 116 ? 4.285 0.886 -3.488 1 98.75 116 ALA B C 1
ATOM 2442 O O . ALA B 1 116 ? 3.584 1.9 -3.518 1 98.75 116 ALA B O 1
ATOM 2443 N N . HIS B 1 117 ? 4.863 0.49 -2.369 1 98.31 117 HIS B N 1
ATOM 2444 C CA . HIS B 1 117 ? 4.566 1.159 -1.108 1 98.31 117 HIS B CA 1
ATOM 2445 C C . HIS B 1 117 ? 5.145 2.57 -1.084 1 98.31 117 HIS B C 1
ATOM 2447 O O . HIS B 1 117 ? 4.797 3.371 -0.213 1 98.31 117 HIS B O 1
ATOM 2453 N N . PHE B 1 118 ? 6.027 2.949 -2.115 1 98.81 118 PHE B N 1
ATOM 2454 C CA . PHE B 1 118 ? 6.629 4.277 -2.174 1 98.81 118 PHE B CA 1
ATOM 2455 C C . PHE B 1 118 ? 5.598 5.32 -2.59 1 98.81 118 PHE B C 1
ATOM 2457 O O . PHE B 1 118 ? 5.793 6.516 -2.361 1 98.81 118 PHE B O 1
ATOM 2464 N N . PHE B 1 119 ? 4.504 4.988 -3.189 1 98.88 119 PHE B N 1
ATOM 2465 C CA . PHE B 1 119 ? 3.59 5.891 -3.877 1 98.88 119 PHE B CA 1
ATOM 2466 C C . PHE B 1 119 ? 3.123 7 -2.945 1 98.88 119 PHE B C 1
ATOM 2468 O O . PHE B 1 119 ? 3.217 8.18 -3.281 1 98.88 119 PHE B O 1
ATOM 2475 N N . PRO B 1 120 ? 2.691 6.672 -1.713 1 98.69 120 PRO B N 1
ATOM 2476 C CA . PRO B 1 120 ? 2.15 7.738 -0.868 1 98.69 120 PRO B CA 1
ATOM 2477 C C . PRO B 1 120 ? 3.236 8.656 -0.306 1 98.69 120 PRO B C 1
ATOM 2479 O O . PRO B 1 120 ? 2.932 9.727 0.226 1 98.69 120 PRO B O 1
ATOM 2482 N N . TYR B 1 121 ? 4.5 8.273 -0.43 1 98.75 121 TYR B N 1
ATOM 2483 C CA . TYR B 1 121 ? 5.578 9.133 0.055 1 98.75 121 TYR B CA 1
ATOM 2484 C C . TYR B 1 121 ? 5.707 10.383 -0.805 1 98.75 121 TYR B C 1
ATOM 2486 O O . TYR B 1 121 ? 6.312 11.375 -0.384 1 98.75 121 TYR B O 1
ATOM 2494 N N . GLY B 1 122 ? 5.176 10.273 -2.055 1 98.62 122 GLY B N 1
ATOM 2495 C CA . GLY B 1 122 ? 5.109 11.484 -2.859 1 98.62 122 GLY B CA 1
ATOM 2496 C C . GLY B 1 122 ? 4.328 12.602 -2.193 1 98.62 122 GLY B C 1
ATOM 2497 O O . GLY B 1 122 ? 4.738 13.766 -2.238 1 98.62 122 GLY B O 1
ATOM 2498 N N . TRP B 1 123 ? 3.189 12.219 -1.627 1 98.44 123 TRP B N 1
ATOM 2499 C CA . TRP B 1 123 ? 2.416 13.195 -0.867 1 98.44 123 TRP B CA 1
ATOM 2500 C C . TRP B 1 123 ? 3.143 13.586 0.415 1 98.44 123 TRP B C 1
ATOM 2502 O O . TRP B 1 123 ? 3.244 14.773 0.741 1 98.44 123 TRP B O 1
ATOM 2512 N N . PHE B 1 124 ? 3.711 12.641 1.161 1 98.56 124 PHE B N 1
ATOM 2513 C CA . PHE B 1 124 ? 4.297 12.836 2.48 1 98.56 124 PHE B CA 1
ATOM 2514 C C . PHE B 1 124 ? 5.461 13.82 2.414 1 98.56 124 PHE B C 1
ATOM 2516 O O . PHE B 1 124 ? 5.527 14.766 3.205 1 98.56 124 PHE B O 1
ATOM 2523 N N . TYR B 1 125 ? 6.32 13.695 1.418 1 98.44 125 TYR B N 1
ATOM 2524 C CA . TYR B 1 125 ? 7.527 14.508 1.308 1 98.44 125 TYR B CA 1
ATOM 2525 C C . TYR B 1 125 ? 7.355 15.594 0.249 1 98.44 125 TYR B C 1
ATOM 2527 O O . TYR B 1 125 ? 8.297 16.328 -0.045 1 98.44 125 TYR B O 1
ATOM 2535 N N . ARG B 1 126 ? 6.164 15.578 -0.357 1 97.62 126 ARG B N 1
ATOM 2536 C CA . ARG B 1 126 ? 5.984 16.453 -1.508 1 97.62 126 ARG B CA 1
ATOM 2537 C C . ARG B 1 126 ? 7.102 16.266 -2.525 1 97.62 126 ARG B C 1
ATOM 2539 O O . ARG B 1 126 ? 7.738 17.234 -2.949 1 97.62 126 ARG B O 1
ATOM 2546 N N . ALA B 1 127 ? 7.406 15.07 -2.805 1 98.44 127 ALA B N 1
ATOM 2547 C CA . ALA B 1 127 ? 8.43 14.656 -3.76 1 98.44 127 ALA B CA 1
ATOM 2548 C C . ALA B 1 127 ? 7.844 13.758 -4.844 1 98.44 127 ALA B C 1
ATOM 2550 O O . ALA B 1 127 ? 7.645 12.562 -4.625 1 98.44 127 ALA B O 1
ATOM 2551 N N . ARG B 1 128 ? 7.656 14.242 -6.004 1 97.94 128 ARG B N 1
ATOM 2552 C CA . ARG B 1 128 ? 6.93 13.578 -7.082 1 97.94 128 ARG B CA 1
ATOM 2553 C C . ARG B 1 128 ? 7.66 12.328 -7.543 1 97.94 128 ARG B C 1
ATOM 2555 O O . ARG B 1 128 ? 7.039 11.391 -8.062 1 97.94 128 ARG B O 1
ATOM 2562 N N . ALA B 1 129 ? 8.93 12.281 -7.328 1 98.75 129 ALA B N 1
ATOM 2563 C CA . ALA B 1 129 ? 9.719 11.125 -7.746 1 98.75 129 ALA B CA 1
ATOM 2564 C C . ALA B 1 129 ? 9.195 9.844 -7.105 1 98.75 129 ALA B C 1
ATOM 2566 O O . ALA B 1 129 ? 9.195 8.789 -7.734 1 98.75 129 ALA B O 1
ATOM 2567 N N . TYR B 1 130 ? 8.742 9.898 -5.871 1 98.88 130 TYR B N 1
ATOM 2568 C 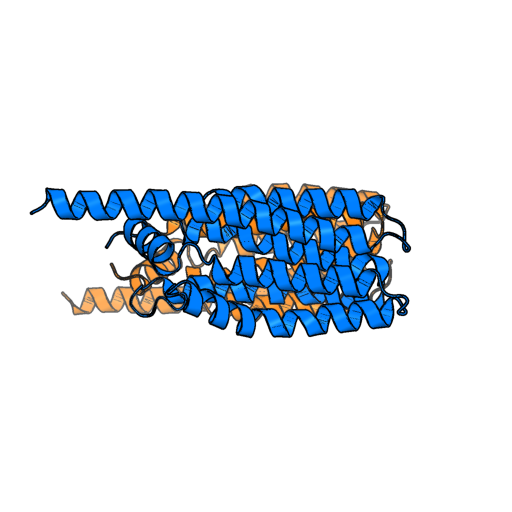CA . TYR B 1 130 ? 8.188 8.734 -5.191 1 98.88 130 TYR B CA 1
ATOM 2569 C C . TYR B 1 130 ? 6.957 8.211 -5.926 1 98.88 130 TYR B C 1
ATOM 2571 O O . TYR B 1 130 ? 6.895 7.031 -6.285 1 98.88 130 TYR B O 1
ATOM 2579 N N . SER B 1 131 ? 6.023 9.086 -6.211 1 98.69 131 SER B N 1
ATOM 2580 C CA . SER B 1 131 ? 4.762 8.688 -6.828 1 98.69 131 SER B CA 1
ATOM 2581 C C . SER B 1 131 ? 4.965 8.266 -8.281 1 98.69 131 SER B C 1
ATOM 2583 O O . SER B 1 131 ? 4.215 7.445 -8.805 1 98.69 131 SER B O 1
ATOM 2585 N N . ALA B 1 132 ? 5.98 8.812 -8.922 1 98.69 132 ALA B N 1
ATOM 2586 C CA . ALA B 1 132 ? 6.258 8.469 -10.312 1 98.69 132 ALA B CA 1
ATOM 2587 C C . ALA B 1 132 ? 6.977 7.129 -10.414 1 98.69 132 ALA B C 1
ATOM 2589 O O . ALA B 1 132 ? 6.648 6.305 -11.273 1 98.69 132 ALA B O 1
ATOM 2590 N N . MET B 1 133 ? 7.926 6.891 -9.547 1 98.88 133 MET B N 1
ATOM 2591 C CA . MET B 1 133 ? 8.781 5.715 -9.656 1 98.88 133 MET B CA 1
ATOM 2592 C C . MET B 1 133 ? 8.062 4.469 -9.148 1 98.88 133 MET B C 1
ATOM 2594 O O . MET B 1 133 ? 8.383 3.352 -9.555 1 98.88 133 MET B O 1
ATOM 2598 N N . ALA B 1 134 ? 7.047 4.652 -8.234 1 98.88 134 ALA B N 1
ATOM 2599 C CA . ALA B 1 134 ? 6.348 3.502 -7.676 1 98.88 134 ALA B CA 1
ATOM 2600 C C . ALA B 1 134 ? 5.707 2.66 -8.773 1 98.88 134 ALA B C 1
ATOM 2602 O O . ALA B 1 134 ? 6 1.467 -8.898 1 98.88 134 ALA B O 1
ATOM 2603 N N . PRO B 1 135 ? 4.871 3.242 -9.648 1 98.75 135 PRO B N 1
ATOM 2604 C CA . PRO B 1 135 ? 4.305 2.428 -10.727 1 98.75 135 PRO B CA 1
ATOM 2605 C C . PRO B 1 135 ? 5.363 1.95 -11.719 1 98.75 135 PRO B C 1
ATOM 2607 O O . PRO B 1 135 ? 5.234 0.862 -12.289 1 98.75 135 PRO B O 1
ATOM 2610 N N . VAL B 1 136 ? 6.426 2.742 -11.938 1 98.81 136 VAL B N 1
ATOM 2611 C CA . VAL B 1 136 ? 7.5 2.334 -12.836 1 98.81 136 VAL B CA 1
ATOM 2612 C C . VAL B 1 136 ? 8.148 1.054 -12.32 1 98.81 136 VAL B C 1
ATOM 2614 O O . VAL B 1 136 ? 8.289 0.077 -13.062 1 98.81 136 VAL B O 1
ATOM 2617 N N . ILE B 1 137 ? 8.492 1.013 -11.055 1 98.88 137 ILE B N 1
ATOM 2618 C CA . ILE B 1 137 ? 9.133 -0.153 -10.461 1 98.88 137 ILE B CA 1
ATOM 2619 C C . ILE B 1 137 ? 8.211 -1.363 -10.562 1 98.88 137 ILE B C 1
ATOM 2621 O O . ILE B 1 137 ? 8.617 -2.428 -11.031 1 98.88 137 ILE B O 1
ATOM 2625 N N . SER B 1 138 ? 6.977 -1.157 -10.141 1 98.75 138 SER B N 1
ATOM 2626 C CA . SER B 1 138 ? 6.012 -2.252 -10.109 1 98.75 138 SER B CA 1
ATOM 2627 C C . SER B 1 138 ? 5.828 -2.867 -11.492 1 98.75 138 SER B C 1
ATOM 2629 O O . SER B 1 138 ? 5.891 -4.086 -11.648 1 98.75 138 SER B O 1
ATOM 2631 N N . ILE B 1 139 ? 5.664 -2.068 -12.523 1 98.56 139 ILE B N 1
ATOM 2632 C CA . ILE B 1 139 ? 5.395 -2.535 -13.875 1 98.56 139 ILE B CA 1
ATOM 2633 C C . ILE B 1 139 ? 6.652 -3.172 -14.461 1 98.56 139 ILE B C 1
ATOM 2635 O O . ILE B 1 139 ? 6.594 -4.266 -15.031 1 98.56 139 ILE B O 1
ATOM 2639 N N . VAL B 1 140 ? 7.812 -2.533 -14.312 1 98.62 140 VAL B N 1
ATOM 2640 C CA . VAL B 1 140 ? 9.07 -3.037 -14.859 1 98.62 140 VAL B CA 1
ATOM 2641 C C . VAL B 1 140 ? 9.375 -4.406 -14.258 1 98.62 140 VAL B C 1
ATOM 2643 O O . VAL B 1 140 ? 9.742 -5.34 -14.984 1 98.62 140 VAL B O 1
ATOM 2646 N N . ILE B 1 141 ? 9.18 -4.57 -12.969 1 98.69 141 ILE B N 1
ATOM 2647 C CA . ILE B 1 141 ? 9.516 -5.805 -12.273 1 98.69 141 ILE B CA 1
ATOM 2648 C C . ILE B 1 141 ? 8.641 -6.941 -12.781 1 98.69 141 ILE B C 1
ATOM 2650 O O . ILE B 1 141 ? 9.133 -8.039 -13.062 1 98.69 141 ILE B O 1
ATOM 2654 N N . VAL B 1 142 ? 7.352 -6.672 -12.977 1 98 142 VAL B N 1
ATOM 2655 C CA . VAL B 1 142 ? 6.449 -7.738 -13.406 1 98 142 VAL B CA 1
ATOM 2656 C C . VAL B 1 142 ? 6.75 -8.117 -14.852 1 98 142 VAL B C 1
ATOM 2658 O O . VAL B 1 142 ? 6.73 -9.297 -15.211 1 98 142 VAL B O 1
ATOM 266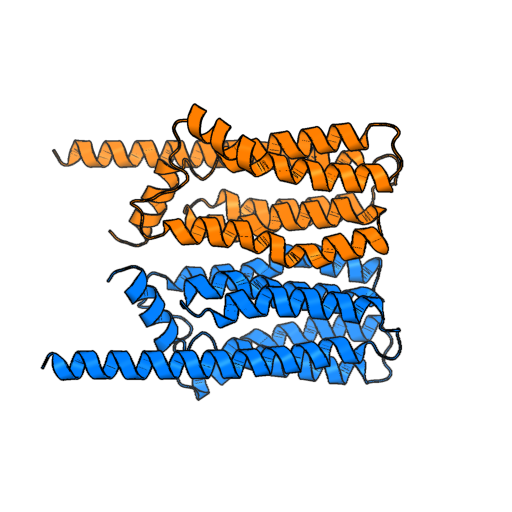1 N N . ILE B 1 143 ? 7.023 -7.145 -15.68 1 96.75 143 ILE B N 1
ATOM 2662 C CA . ILE B 1 143 ? 7.328 -7.414 -17.078 1 96.75 143 ILE B CA 1
ATOM 2663 C C . ILE B 1 143 ? 8.578 -8.281 -17.172 1 96.75 143 ILE B C 1
ATOM 2665 O O . ILE B 1 143 ? 8.586 -9.289 -17.891 1 96.75 143 ILE B O 1
ATOM 2669 N N . ILE B 1 144 ? 9.609 -7.957 -16.453 1 96.5 144 ILE B N 1
ATOM 2670 C CA . ILE B 1 144 ? 10.836 -8.75 -16.453 1 96.5 144 ILE B CA 1
ATOM 2671 C C . ILE B 1 144 ? 10.562 -10.125 -15.859 1 96.5 144 ILE B C 1
ATOM 2673 O O . ILE B 1 144 ? 11.062 -11.141 -16.359 1 96.5 144 ILE B O 1
ATOM 2677 N N . GLY B 1 145 ? 9.773 -10.148 -14.797 1 94.81 145 GLY B N 1
ATOM 2678 C CA . GLY B 1 145 ? 9.445 -11.391 -14.125 1 94.81 145 GLY B CA 1
ATOM 2679 C C . GLY B 1 145 ? 8.75 -12.398 -15.023 1 94.81 145 GLY B C 1
ATOM 2680 O O . GLY B 1 145 ? 8.906 -13.609 -14.852 1 94.81 145 GLY B O 1
ATOM 2681 N N . TRP B 1 146 ? 8.031 -11.977 -16.031 1 92.75 146 TRP B N 1
ATOM 2682 C CA . TRP B 1 146 ? 7.32 -12.844 -16.969 1 92.75 146 TRP B CA 1
ATOM 2683 C C . TRP B 1 146 ? 8.289 -13.547 -17.906 1 92.75 146 TRP B C 1
ATOM 2685 O O . TRP B 1 146 ? 7.988 -14.625 -18.422 1 92.75 146 TRP B O 1
ATOM 2695 N N . THR B 1 147 ? 9.453 -12.977 -18.094 1 91.06 147 THR B N 1
ATOM 2696 C CA . THR B 1 147 ? 10.32 -13.492 -19.141 1 91.06 147 THR B CA 1
ATOM 2697 C C . THR B 1 147 ? 11.555 -14.172 -18.547 1 91.06 147 THR B C 1
ATOM 2699 O O . THR B 1 147 ? 12.25 -14.914 -19.234 1 91.06 147 THR B O 1
ATOM 2702 N N . VAL B 1 148 ? 11.734 -13.938 -17.328 1 93.56 148 VAL B N 1
ATOM 2703 C CA . VAL B 1 148 ? 12.977 -14.406 -16.734 1 93.56 148 VAL B CA 1
ATOM 2704 C C . VAL B 1 148 ? 12.836 -15.867 -16.312 1 93.56 148 VAL B C 1
ATOM 2706 O O . VAL B 1 148 ? 11.805 -16.266 -15.766 1 93.56 148 VAL B O 1
ATOM 2709 N N . ASP B 1 149 ? 13.875 -16.656 -16.672 1 93.5 149 ASP B N 1
ATOM 2710 C CA . ASP B 1 149 ? 13.891 -18.047 -16.25 1 93.5 149 ASP B CA 1
ATOM 2711 C C . ASP B 1 149 ? 14.562 -18.203 -14.891 1 93.5 149 ASP B C 1
ATOM 2713 O O . ASP B 1 149 ? 15.133 -17.234 -14.367 1 93.5 149 ASP B O 1
ATOM 2717 N N . LEU B 1 150 ? 14.523 -19.406 -14.336 1 92.69 150 LEU B N 1
ATOM 2718 C CA . LEU B 1 150 ? 15.008 -19.703 -13 1 92.69 150 LEU B CA 1
ATOM 2719 C C . LEU B 1 150 ? 16.484 -19.359 -12.859 1 92.69 150 LEU B C 1
ATOM 2721 O O . LEU B 1 150 ? 16.922 -18.875 -11.805 1 92.69 150 LEU B O 1
ATOM 2725 N N . THR B 1 151 ? 17.281 -19.5 -13.891 1 93.5 151 THR B N 1
ATOM 2726 C CA . THR B 1 151 ? 18.719 -19.297 -13.82 1 93.5 151 THR B CA 1
ATOM 2727 C C . THR B 1 151 ? 19.078 -17.812 -13.836 1 93.5 151 THR B C 1
ATOM 2729 O O . THR B 1 151 ? 20.188 -17.438 -13.492 1 93.5 151 THR B O 1
ATOM 2732 N N . LYS B 1 152 ? 18.109 -16.969 -14.234 1 97.5 152 LYS B N 1
ATOM 2733 C CA . LYS B 1 152 ? 18.375 -15.539 -14.367 1 97.5 152 LYS B CA 1
ATOM 2734 C C . LYS B 1 152 ? 17.547 -14.727 -13.383 1 97.5 152 LYS B C 1
ATOM 2736 O O . LYS B 1 152 ? 17.328 -13.523 -13.578 1 97.5 152 LYS B O 1
ATOM 2741 N N . LEU B 1 153 ? 17.109 -15.32 -12.336 1 98.25 153 LEU B N 1
ATOM 2742 C CA . LEU B 1 153 ? 16.266 -14.664 -11.352 1 98.25 153 LEU B CA 1
ATOM 2743 C C . LEU B 1 153 ? 17.016 -13.516 -10.672 1 98.25 153 LEU B C 1
ATOM 2745 O O . LEU B 1 153 ? 16.391 -12.586 -10.156 1 98.25 153 LEU B O 1
ATOM 2749 N N . TRP B 1 154 ? 18.359 -13.531 -10.672 1 98.38 154 TRP B N 1
ATOM 2750 C CA . TRP B 1 154 ? 19.188 -12.492 -10.07 1 98.38 154 TRP B CA 1
ATOM 2751 C C . TRP B 1 154 ? 18.969 -11.148 -10.75 1 98.38 154 TRP B C 1
ATOM 2753 O O . TRP B 1 154 ? 19.281 -10.102 -10.195 1 98.38 154 TRP B O 1
ATOM 2763 N N . LEU B 1 155 ? 18.391 -11.133 -11.938 1 98.62 155 LEU B N 1
ATOM 2764 C CA . LEU B 1 155 ? 18.125 -9.906 -12.68 1 98.62 155 LEU B CA 1
ATOM 2765 C C . LEU B 1 155 ? 17.094 -9.047 -11.961 1 98.62 155 LEU B C 1
ATOM 2767 O O . LEU B 1 155 ? 17.156 -7.816 -12.031 1 98.62 155 LEU B O 1
ATOM 2771 N N . ILE B 1 156 ? 16.125 -9.68 -11.242 1 98.81 156 ILE B N 1
ATOM 2772 C CA . ILE B 1 156 ? 15.047 -8.961 -10.57 1 98.81 156 ILE B CA 1
ATOM 2773 C C . ILE B 1 156 ? 15.625 -8.055 -9.492 1 98.81 156 ILE B C 1
ATOM 2775 O O . ILE B 1 156 ? 15.438 -6.832 -9.523 1 98.81 156 ILE B O 1
ATOM 2779 N N . PRO B 1 157 ? 16.391 -8.602 -8.547 1 98.81 157 PRO B N 1
ATOM 2780 C CA . PRO B 1 157 ? 16.938 -7.719 -7.516 1 98.81 157 PRO B CA 1
ATOM 2781 C C . PRO B 1 157 ? 17.984 -6.742 -8.07 1 98.81 157 PRO B C 1
ATOM 2783 O O . PRO B 1 157 ? 18.141 -5.641 -7.543 1 98.81 157 PRO B O 1
ATOM 2786 N N . LEU B 1 158 ? 18.656 -7.086 -9.109 1 98.88 158 LEU B N 1
ATOM 2787 C CA . LEU B 1 158 ? 19.594 -6.141 -9.727 1 98.88 158 LEU B CA 1
ATOM 2788 C C . LEU B 1 158 ? 18.844 -4.934 -10.289 1 98.88 158 LEU B C 1
ATOM 2790 O O . LEU B 1 158 ? 19.266 -3.791 -10.086 1 98.88 158 LEU B O 1
ATOM 2794 N N . ILE B 1 159 ? 17.781 -5.176 -11.016 1 98.81 159 ILE B N 1
ATOM 2795 C CA . ILE B 1 159 ? 16.984 -4.098 -11.586 1 98.81 159 ILE B CA 1
ATOM 2796 C C . ILE B 1 159 ? 16.391 -3.258 -10.461 1 98.81 159 ILE B C 1
ATOM 2798 O O . ILE B 1 159 ? 16.344 -2.027 -10.547 1 98.81 159 ILE B O 1
ATOM 2802 N N . MET B 1 160 ? 15.898 -3.895 -9.391 1 98.88 160 MET B N 1
ATOM 2803 C CA . MET B 1 160 ? 15.422 -3.164 -8.219 1 98.88 160 MET B CA 1
ATOM 2804 C C . MET B 1 160 ? 16.5 -2.23 -7.684 1 98.88 160 MET B C 1
ATOM 2806 O O . MET B 1 160 ? 16.219 -1.074 -7.359 1 98.88 160 MET B O 1
ATOM 2810 N N . THR B 1 161 ? 17.719 -2.762 -7.578 1 98.88 161 THR B N 1
ATOM 2811 C CA . THR B 1 161 ? 18.844 -1.97 -7.102 1 98.88 161 THR B CA 1
ATOM 2812 C C . THR B 1 161 ? 19.047 -0.737 -7.977 1 98.88 161 THR B C 1
ATOM 2814 O O . THR B 1 161 ? 19.188 0.377 -7.469 1 98.88 161 THR B O 1
ATOM 2817 N N . LEU B 1 162 ? 19.016 -0.921 -9.242 1 98.94 162 LEU B N 1
ATOM 2818 C CA . LEU B 1 162 ? 19.25 0.168 -10.188 1 98.94 162 LEU B CA 1
ATOM 2819 C C . LEU B 1 162 ? 18.125 1.196 -10.117 1 98.94 162 LEU B C 1
ATOM 2821 O O . LEU B 1 162 ? 18.375 2.402 -10.164 1 98.94 162 LEU B O 1
ATOM 2825 N N . LEU B 1 163 ? 16.906 0.76 -10 1 98.94 163 LEU B N 1
ATOM 2826 C CA . LEU B 1 163 ? 15.758 1.664 -9.93 1 98.94 163 LEU B CA 1
ATOM 2827 C C . LEU B 1 163 ? 15.758 2.428 -8.609 1 98.94 163 LEU B C 1
ATOM 2829 O O . LEU B 1 163 ? 15.375 3.6 -8.562 1 98.94 163 LEU B O 1
ATOM 2833 N N . LEU B 1 164 ? 16.203 1.777 -7.527 1 98.88 164 LEU B N 1
ATOM 2834 C CA . LEU B 1 164 ? 16.328 2.469 -6.25 1 98.88 164 LEU B CA 1
ATOM 2835 C C . LEU B 1 164 ? 17.422 3.52 -6.301 1 98.88 164 LEU B C 1
ATOM 2837 O O . LEU B 1 164 ? 17.297 4.594 -5.707 1 98.88 164 LEU B O 1
ATOM 2841 N N . LEU B 1 165 ? 18.5 3.213 -6.957 1 98.88 165 LEU B N 1
ATOM 2842 C CA . LEU B 1 165 ? 19.562 4.191 -7.141 1 98.88 165 LEU B CA 1
ATOM 2843 C C . LEU B 1 165 ? 19.062 5.402 -7.918 1 98.88 165 LEU B C 1
ATOM 2845 O O . LEU B 1 165 ? 19.344 6.547 -7.547 1 98.88 165 LEU B O 1
ATOM 2849 N N . LEU B 1 166 ? 18.359 5.137 -8.992 1 98.88 166 LEU B N 1
ATOM 2850 C CA . LEU B 1 166 ? 17.766 6.223 -9.766 1 98.88 166 LEU B CA 1
ATOM 2851 C C . LEU B 1 166 ? 16.844 7.066 -8.883 1 98.88 166 LEU B C 1
ATOM 2853 O O . LEU B 1 166 ? 16.891 8.297 -8.93 1 98.88 166 LEU B O 1
ATOM 2857 N N . LEU B 1 167 ? 15.992 6.414 -8.133 1 98.94 167 LEU B N 1
ATOM 2858 C CA . LEU B 1 167 ? 15.102 7.113 -7.211 1 98.94 167 LEU B CA 1
ATOM 2859 C C . LEU B 1 167 ? 15.898 7.953 -6.219 1 98.94 167 LEU B C 1
ATOM 2861 O O . LEU B 1 167 ? 15.531 9.094 -5.926 1 98.94 167 LEU B O 1
ATOM 2865 N N . SER B 1 168 ? 16.969 7.406 -5.73 1 98.81 168 SER B N 1
ATOM 2866 C CA . SER B 1 168 ? 17.812 8.125 -4.773 1 98.81 168 SER B CA 1
ATOM 2867 C C . SER B 1 168 ? 18.359 9.414 -5.379 1 98.81 168 SER B C 1
ATOM 2869 O O . SER B 1 168 ? 18.391 10.453 -4.719 1 98.81 168 SER B O 1
ATOM 2871 N N . VAL B 1 169 ? 18.781 9.375 -6.57 1 98.81 169 VAL B N 1
ATOM 2872 C CA . VAL B 1 169 ? 19.328 10.547 -7.25 1 98.81 169 VAL B CA 1
ATOM 2873 C C . VAL B 1 169 ? 18.25 11.609 -7.398 1 98.81 169 VAL B C 1
ATOM 2875 O O . VAL B 1 169 ? 18.469 12.781 -7.117 1 98.81 169 VAL B O 1
ATOM 2878 N N . CYS B 1 170 ? 17.047 11.188 -7.797 1 98.88 170 CYS B N 1
ATOM 2879 C CA . CYS B 1 170 ? 15.93 12.117 -7.969 1 98.88 170 CYS B CA 1
ATOM 2880 C C . CYS B 1 170 ? 15.547 12.758 -6.641 1 98.88 170 CYS B C 1
ATOM 2882 O O . CYS B 1 170 ? 15.273 13.961 -6.586 1 98.88 170 CYS B O 1
ATOM 2884 N N . LEU B 1 171 ? 15.555 11.977 -5.609 1 98.88 171 LEU B N 1
ATOM 2885 C CA . LEU B 1 171 ? 15.141 12.469 -4.297 1 98.88 171 LEU B CA 1
ATOM 2886 C C . LEU B 1 171 ? 16.188 13.414 -3.725 1 98.88 171 LEU B C 1
ATOM 2888 O O . LEU B 1 171 ? 15.844 14.375 -3.031 1 98.88 171 LEU B O 1
ATOM 2892 N N . PHE B 1 172 ? 17.438 13.109 -3.994 1 98.62 172 PHE B N 1
ATOM 2893 C CA . PHE B 1 172 ? 18.516 14 -3.566 1 98.62 172 PHE B CA 1
ATOM 2894 C C . PHE B 1 172 ? 18.406 15.352 -4.262 1 98.62 172 PHE B C 1
ATOM 2896 O O . PHE B 1 172 ? 18.531 16.391 -3.623 1 98.62 172 PHE B O 1
ATOM 2903 N N . ALA B 1 173 ? 18.156 15.336 -5.52 1 98.5 173 ALA B N 1
ATOM 2904 C CA . ALA B 1 173 ? 18 16.578 -6.277 1 98.5 173 ALA B CA 1
ATOM 2905 C C . ALA B 1 173 ? 16.812 17.391 -5.75 1 98.5 173 ALA B C 1
ATOM 2907 O O . ALA B 1 173 ? 16.906 18.609 -5.609 1 98.5 173 ALA B O 1
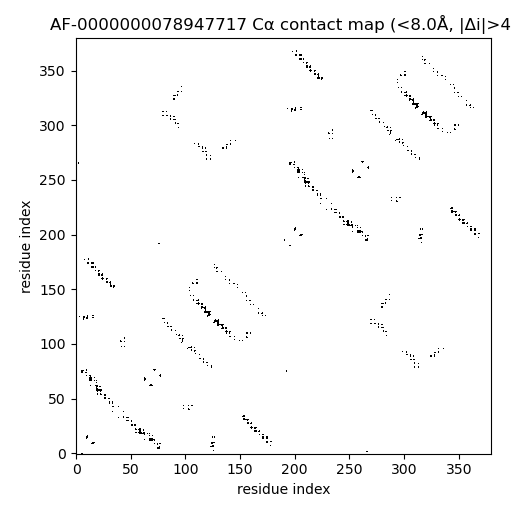ATOM 2908 N N . ASP B 1 174 ? 15.727 16.719 -5.473 1 98.62 174 ASP B N 1
ATOM 2909 C CA . ASP B 1 174 ? 14.539 17.375 -4.934 1 98.62 174 ASP B CA 1
ATOM 2910 C C . ASP B 1 174 ? 14.828 18.016 -3.578 1 98.62 174 ASP B C 1
ATOM 2912 O O . ASP B 1 174 ? 14.43 19.141 -3.322 1 98.62 174 ASP B O 1
ATOM 2916 N N . TYR B 1 175 ? 15.516 17.266 -2.754 1 98.25 175 TYR B N 1
ATOM 2917 C CA . TYR B 1 175 ? 15.898 17.75 -1.435 1 98.25 175 TYR B CA 1
ATOM 2918 C C . TYR B 1 175 ? 16.781 19 -1.548 1 98.25 175 TYR B C 1
ATOM 2920 O O . TYR B 1 175 ? 16.531 20 -0.866 1 98.25 175 TYR B O 1
ATOM 2928 N N . LYS B 1 176 ? 17.75 18.969 -2.416 1 97.75 176 LYS B N 1
ATOM 2929 C CA . LYS B 1 176 ? 18.672 20.094 -2.59 1 97.75 176 LYS B CA 1
ATOM 2930 C C . LYS B 1 176 ? 17.922 21.328 -3.08 1 97.75 176 LYS B C 1
ATOM 2932 O O . LYS B 1 176 ? 18.203 22.453 -2.635 1 97.75 176 LYS B O 1
ATOM 2937 N N . LYS B 1 177 ? 17.047 21.125 -3.91 1 97.44 177 LYS B N 1
ATOM 2938 C CA . LYS B 1 177 ? 16.25 22.234 -4.43 1 97.44 177 LYS B CA 1
ATOM 2939 C C . LYS B 1 177 ? 15.43 22.875 -3.326 1 97.44 177 LYS B C 1
ATOM 2941 O O . LYS B 1 177 ? 15.391 24.109 -3.217 1 97.44 177 LYS B O 1
ATOM 2946 N N . LYS B 1 178 ? 14.797 22.141 -2.484 1 96.94 178 LYS B N 1
ATOM 2947 C CA . LYS B 1 178 ? 13.961 22.656 -1.409 1 96.94 178 LYS B CA 1
ATOM 2948 C C . LYS B 1 178 ? 14.797 23.328 -0.326 1 96.94 178 LYS B C 1
ATOM 2950 O O . LYS B 1 178 ? 14.383 24.328 0.258 1 96.94 178 LYS B O 1
ATOM 2955 N N . SER B 1 179 ? 15.898 22.734 -0.044 1 94.88 179 SER B N 1
ATOM 2956 C CA . SER B 1 179 ? 16.766 23.281 0.99 1 94.88 179 SER B CA 1
ATOM 2957 C C . SER B 1 179 ? 17.359 24.625 0.578 1 94.88 179 SER B C 1
ATOM 2959 O O . SER B 1 179 ? 17.609 25.484 1.426 1 94.88 179 SER B O 1
ATOM 2961 N N . SER B 1 180 ? 17.547 24.828 -0.628 1 92.38 180 SER B N 1
ATOM 2962 C CA . SER B 1 180 ? 18.094 26.078 -1.137 1 92.38 180 SER B CA 1
ATOM 2963 C C . SER B 1 180 ? 17.047 27.188 -1.152 1 92.38 180 SER B C 1
ATOM 2965 O O . SER B 1 180 ? 17.359 28.359 -0.971 1 92.38 180 SER B O 1
ATOM 2967 N N . THR B 1 181 ? 15.812 26.859 -1.377 1 86.88 181 THR B N 1
ATOM 2968 C CA . THR B 1 181 ? 14.742 27.844 -1.435 1 86.88 181 THR B CA 1
ATOM 2969 C C . THR B 1 181 ? 14.359 28.297 -0.033 1 86.88 181 THR B C 1
ATOM 2971 O O . THR B 1 181 ? 14.023 29.469 0.17 1 86.88 181 THR B O 1
ATOM 2974 N N . THR B 1 182 ? 14.398 27.438 0.926 1 77.88 182 THR B N 1
ATOM 2975 C CA . THR B 1 182 ? 14.062 27.797 2.299 1 77.88 182 THR B CA 1
ATOM 2976 C C . THR B 1 182 ? 15.148 28.672 2.91 1 77.88 182 THR B C 1
ATOM 2978 O O . THR B 1 182 ? 14.852 29.594 3.686 1 77.88 182 THR B O 1
ATOM 2981 N N . THR B 1 183 ? 16.344 28.453 2.689 1 64.06 183 THR B N 1
ATOM 2982 C CA . THR B 1 183 ? 17.422 29.297 3.186 1 64.06 183 THR B CA 1
ATOM 2983 C C . THR B 1 183 ? 17.328 30.703 2.617 1 64.06 183 THR B C 1
ATOM 2985 O O . THR B 1 183 ? 17.562 31.688 3.324 1 64.06 183 THR B O 1
ATOM 2988 N N . PHE B 1 184 ? 16.844 30.812 1.438 1 57.31 184 PHE B N 1
ATOM 2989 C CA . PHE B 1 184 ? 16.766 32.125 0.826 1 57.31 184 PHE B CA 1
ATOM 2990 C C . PHE B 1 184 ? 15.57 32.906 1.358 1 57.31 184 PHE B C 1
ATOM 2992 O O . PHE B 1 184 ? 15.641 34.125 1.521 1 57.31 184 PHE B O 1
ATOM 2999 N N . GLY B 1 185 ? 14.562 32.219 1.653 1 49.72 185 GLY B N 1
ATOM 3000 C CA . GLY B 1 185 ? 13.438 32.938 2.215 1 49.72 185 GLY B CA 1
ATOM 3001 C C . GLY B 1 185 ? 13.742 33.562 3.57 1 49.72 185 GLY B C 1
ATOM 3002 O O . GLY B 1 185 ? 13.289 34.656 3.871 1 49.72 185 GLY B O 1
ATOM 3003 N N . THR B 1 186 ? 14.43 32.844 4.391 1 54.25 186 THR B N 1
ATOM 3004 C CA . THR B 1 186 ? 14.781 33.375 5.703 1 54.25 186 THR B CA 1
ATOM 3005 C C . THR B 1 186 ? 15.773 34.531 5.57 1 54.25 186 THR B C 1
ATOM 3007 O O . THR B 1 186 ? 15.812 35.438 6.414 1 54.25 186 THR B O 1
ATOM 3010 N N . SER B 1 187 ? 16.562 34.469 4.598 1 51.81 187 SER B N 1
ATOM 3011 C CA . SER B 1 187 ? 17.516 35.562 4.473 1 51.81 187 SER B CA 1
ATOM 3012 C C . SER B 1 187 ? 16.844 36.844 3.998 1 51.81 187 SER B C 1
ATOM 3014 O O . SER B 1 187 ? 17.25 37.938 4.367 1 51.81 187 SER B O 1
ATOM 3016 N N . GLN B 1 188 ? 15.805 36.688 3.225 1 49.53 188 GLN B N 1
ATOM 3017 C CA . GLN B 1 188 ? 15.203 37.906 2.744 1 49.53 188 GLN B CA 1
ATOM 3018 C C . GLN B 1 188 ? 14.281 38.531 3.801 1 49.53 188 GLN B C 1
ATOM 3020 O O . GLN B 1 188 ? 13.914 39.688 3.713 1 49.53 188 GLN B O 1
ATOM 3025 N N . GLY B 1 189 ? 13.883 37.75 4.703 1 42.66 189 GLY B N 1
ATOM 3026 C CA . GLY B 1 189 ? 13.016 38.312 5.723 1 42.66 189 GLY B CA 1
ATOM 3027 C C . GLY B 1 189 ? 13.781 39 6.844 1 42.66 189 GLY B C 1
ATOM 3028 O O . GLY B 1 189 ? 13.188 39.406 7.852 1 42.66 189 GLY B O 1
ATOM 3029 N N . MET B 1 190 ? 15.047 38.875 6.84 1 37.06 190 MET B N 1
ATOM 3030 C CA . MET B 1 190 ? 15.734 39.75 7.77 1 37.06 190 MET B CA 1
ATOM 3031 C C . MET B 1 190 ? 16.047 41.094 7.105 1 37.06 190 MET B C 1
ATOM 3033 O O . MET B 1 190 ? 16.422 41.156 5.934 1 37.06 190 MET B O 1
#

Solvent-accessible surface area (backbone atoms only — not comparable to full-atom values): 19021 Å² total; per-residue (Å²): 130,52,67,69,51,52,18,46,50,48,13,50,43,15,38,57,47,41,27,49,44,52,22,45,25,53,42,28,43,52,40,20,53,50,52,67,44,96,60,56,70,69,56,40,53,53,50,46,58,56,45,56,69,48,30,60,62,40,15,54,52,46,17,54,77,67,69,31,46,74,64,35,84,91,42,88,62,35,63,55,60,54,43,49,61,56,37,46,60,32,52,40,51,60,35,54,46,18,58,75,77,36,55,84,50,20,65,44,51,47,50,24,49,62,28,19,52,34,25,52,46,13,67,56,29,65,35,64,60,34,44,56,45,8,45,48,44,12,48,52,45,47,59,49,53,74,71,51,51,86,92,48,53,30,53,57,32,42,50,52,21,53,52,34,49,51,49,44,53,51,39,49,52,53,29,53,52,52,50,56,53,54,56,49,52,59,57,66,71,100,129,53,66,67,51,50,20,46,50,48,13,50,41,17,36,57,46,42,25,48,43,52,21,45,25,54,42,28,44,52,39,19,53,50,51,68,43,95,59,57,70,68,55,40,53,51,50,45,58,56,44,57,68,48,31,58,63,42,14,53,51,44,16,53,76,68,68,29,45,73,64,35,85,91,41,88,60,35,63,54,60,55,43,46,60,52,36,45,60,32,52,39,52,59,36,54,48,19,58,75,78,35,55,85,52,21,65,44,51,46,50,24,48,61,27,18,52,34,24,53,46,13,68,54,29,67,34,64,60,34,42,56,45,8,47,50,45,13,48,53,45,48,59,49,52,73,70,51,49,85,90,48,53,30,53,57,33,43,51,52,21,53,52,35,48,52,49,44,53,51,39,50,53,53,28,52,54,52,51,54,54,54,57,50,54,58,56,66,72,100

Secondary structure (DSSP, 8-state):
--HHHHHHHHHHHHGGGHHHHHHHHHHHHHHHHHHHSS--HHHHHHHHHHHHTTHHHHHHHHHHHTT---S-TTSTTHHHHHHHHHHGGGGHHHHHHHHHH-HHHHHHHHHHHHHHTTTTHHHHTT-HHHHHHHHHHHHHHHHHHHH--GGGTTHHHHHHHHHHHHHHHHHHHHHHHHHHHHHHHHHHT-/--HHHHHHHHHHHHGGGHHHHHHHHHHHHHHHHHHHSS--HHHHHHHHHH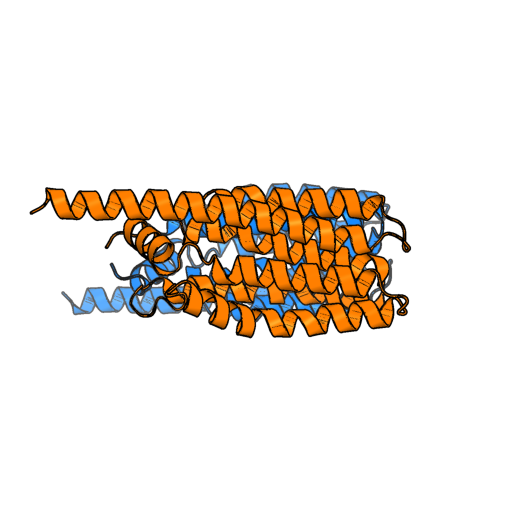HHTTHHHHHHHHHHHTT---S-TTSTTHHHHHHHHHHGGGGHHHHHHHHHH-HHHHHHHHHHHHHHTTTTHHHHTT-HHHHHHHHHHHHHHHHHHHH--GGGTTHHHHHHHHHHHHHHHHHHHHHHHHHHHHHHHHHHT-

pLDDT: mean 95.26, std 9.79, range [37.06, 98.94]

InterPro domains:
  IPR053824 Protein of unknown function DUF7010 [PF22765] (3-173)